Protein AF-X1IX52-F1 (afdb_monomer)

Nearest PDB structures (foldseek):
  4zcf-assembly1_B  TM=5.959E-01  e=1.458E-09  Escherichia coli
  4zcf-assembly1_A  TM=6.059E-01  e=1.088E-08  Escherichia coli
  7dsu-assembly1_A  TM=5.133E-01  e=7.114E-06  Mycoplasmopsis bovis
  7dsu-assembly1_B  TM=5.059E-01  e=2.438E-05  Mycoplasmopsis bovis
  4l4y-assembly1_B  TM=5.369E-01  e=1.445E-01  Escherichia coli K-12

Sequence (182 aa):
MSSSLDGVATKERRPNLHYIIINPKTKQKYKPNPNNGWRFQKSTMEKLIRENRILWPKNPKSKPRFKRYLNELSSYFTSISTIIESILTEQGTRELRTLMDKETIKFPKPADLIKLVIDQVTNKNDIILDFFSGSGTTAHAVLELNEKDRGNRKFILCEQFDYIHTITVPRVEKVIKNIGRG

InterPro domains:
  IPR002295 N4/N6-methyltransferase, Type III restriction-modification enzyme EcoPI Mod subunit-like [PR00506] (105-127)
  IPR002295 N4/N6-methyltransferase, Type III restriction-modification enzyme EcoPI Mod subunit-like [PR00506] (128-142)
  IPR002941 DNA methylase N-4/N-6 [PF01555] (19-167)
  IPR029063 S-adenosyl-L-methionine-dependent methyltransferase superfamily [G3DSA:3.40.50.150] (9-180)
  IPR029063 S-adenosyl-L-methionine-dependent methyltransferase superfamily [SSF53335] (18-178)

Mean predicted aligned error: 9.31 Å

Organism: NCBI:txid412755

Structure (mmCIF, N/CA/C/O backbone):
data_AF-X1IX52-F1
#
_entry.id   AF-X1IX52-F1
#
loop_
_atom_site.group_PDB
_atom_site.id
_atom_site.type_symbol
_atom_site.label_atom_id
_atom_site.label_alt_id
_atom_site.label_comp_id
_atom_site.label_asym_id
_atom_site.label_entity_id
_atom_site.label_seq_id
_atom_site.pdbx_PDB_ins_code
_atom_site.Cartn_x
_atom_site.Cartn_y
_atom_site.Cartn_z
_atom_site.occupancy
_atom_site.B_iso_or_equiv
_atom_site.auth_seq_id
_atom_site.auth_comp_id
_atom_site.auth_asym_id
_atom_site.auth_atom_id
_atom_site.pdbx_PDB_model_num
ATOM 1 N N . MET A 1 1 ? -13.424 -9.892 11.783 1.00 75.94 1 MET A N 1
ATOM 2 C CA . MET A 1 1 ? -12.250 -9.100 12.227 1.00 75.94 1 MET A CA 1
ATOM 3 C C . MET A 1 1 ? -12.578 -8.216 13.435 1.00 75.94 1 MET A C 1
ATOM 5 O O . MET A 1 1 ? -13.744 -7.958 13.714 1.00 75.94 1 MET A O 1
ATOM 9 N N . SER A 1 2 ? -11.543 -7.835 14.192 1.00 82.38 2 SER A N 1
ATOM 10 C CA . SER A 1 2 ? -11.505 -6.821 15.268 1.00 82.38 2 SER A CA 1
ATOM 11 C C . SER A 1 2 ? -11.329 -5.379 14.799 1.00 82.38 2 SER A C 1
ATOM 13 O O . SER A 1 2 ? -10.476 -5.191 13.945 1.00 82.38 2 SER A O 1
ATOM 15 N N . SER A 1 3 ? -11.937 -4.353 15.396 1.00 85.88 3 SER A N 1
ATOM 16 C CA . SER A 1 3 ? -11.348 -3.003 15.344 1.00 85.88 3 SER A CA 1
ATOM 17 C C . SER A 1 3 ? -11.413 -2.284 16.685 1.00 85.88 3 SER A C 1
ATOM 19 O O . SER A 1 3 ? -12.242 -2.620 17.532 1.00 85.88 3 SER A O 1
ATOM 21 N N . SER A 1 4 ? -10.541 -1.290 16.876 1.00 89.88 4 SER A N 1
ATOM 22 C CA . SER A 1 4 ? -10.576 -0.443 18.071 1.00 89.88 4 SER A CA 1
ATOM 23 C C . SER A 1 4 ? -11.916 0.291 18.191 1.00 89.88 4 SER A C 1
ATOM 25 O O . SER A 1 4 ? -12.541 0.636 17.182 1.00 89.88 4 SER A O 1
ATOM 27 N N . LEU A 1 5 ? -12.350 0.497 19.435 1.00 92.12 5 LEU A N 1
ATOM 28 C CA . LEU A 1 5 ? -13.469 1.376 19.780 1.00 92.12 5 LEU A CA 1
ATOM 29 C C . LEU A 1 5 ? -13.019 2.808 20.070 1.00 92.12 5 LEU A C 1
ATOM 31 O O . LEU A 1 5 ? -13.883 3.659 20.257 1.00 92.12 5 LEU A O 1
ATOM 35 N N . ASP A 1 6 ? -11.714 3.081 20.112 1.00 90.81 6 ASP A N 1
ATOM 36 C CA . ASP A 1 6 ? -11.211 4.442 20.288 1.00 90.81 6 ASP A CA 1
ATOM 37 C C . ASP A 1 6 ? -11.588 5.299 19.066 1.00 90.81 6 ASP A C 1
ATOM 39 O O . ASP A 1 6 ? -11.503 4.851 17.918 1.00 90.81 6 ASP A O 1
ATOM 43 N N . GLY A 1 7 ? -12.060 6.517 19.334 1.00 88.88 7 GLY A N 1
ATOM 44 C CA . GLY A 1 7 ? -12.344 7.518 18.313 1.00 88.88 7 GLY A CA 1
ATOM 45 C C . GLY A 1 7 ? -11.100 8.316 17.919 1.00 88.88 7 GLY A C 1
ATOM 46 O O . GLY A 1 7 ? -9.967 7.937 18.214 1.00 88.88 7 GLY A O 1
ATOM 47 N N . VAL A 1 8 ? -11.339 9.452 17.263 1.00 89.38 8 VAL A N 1
ATOM 48 C CA . VAL A 1 8 ? -10.314 10.451 16.897 1.00 89.38 8 VAL A CA 1
ATOM 49 C C . VAL A 1 8 ? -10.659 11.857 17.399 1.00 89.38 8 VAL A C 1
ATOM 51 O O . VAL A 1 8 ? -9.911 12.798 17.165 1.00 89.38 8 VAL A O 1
ATOM 54 N N . ALA A 1 9 ? -11.819 12.031 18.037 1.00 86.69 9 ALA A N 1
ATOM 55 C CA . ALA A 1 9 ? -12.338 13.345 18.395 1.00 86.69 9 ALA A CA 1
ATOM 56 C C . ALA A 1 9 ? -12.056 13.654 19.864 1.00 86.69 9 ALA A C 1
ATOM 58 O O . ALA A 1 9 ? -12.383 12.852 20.738 1.00 86.69 9 ALA A O 1
ATOM 59 N N . THR A 1 10 ? -11.511 14.840 20.130 1.00 89.69 10 THR A N 1
ATOM 60 C CA . THR A 1 10 ? -11.235 15.279 21.499 1.00 89.69 10 THR A CA 1
ATOM 61 C C . THR A 1 10 ? -12.505 15.585 22.281 1.00 89.69 10 THR A C 1
ATOM 63 O O . THR A 1 10 ? -13.591 15.757 21.709 1.00 89.69 10 THR A O 1
ATOM 66 N N . LYS A 1 11 ? -12.380 15.642 23.609 1.00 89.44 11 LYS A N 1
ATOM 67 C CA . LYS A 1 11 ? -13.500 15.897 24.521 1.00 89.44 11 LYS A CA 1
ATOM 68 C C . LYS A 1 11 ? -14.145 17.256 24.288 1.00 89.44 11 LYS A C 1
ATOM 70 O O . LYS A 1 11 ? -15.364 17.356 24.374 1.00 89.44 11 LYS A O 1
ATOM 75 N N . GLU A 1 12 ? -13.355 18.259 23.936 1.00 88.00 12 GLU A N 1
ATOM 76 C CA . GLU A 1 12 ? -13.813 19.620 23.653 1.00 88.00 12 GLU A CA 1
ATOM 77 C C . GLU A 1 12 ? -14.650 19.643 22.372 1.00 88.00 12 GLU A C 1
ATOM 79 O O . GLU A 1 12 ? -15.706 20.264 22.319 1.00 88.00 12 GLU A O 1
ATOM 84 N N . ARG A 1 13 ? -14.210 18.906 21.343 1.00 90.19 13 ARG A N 1
ATOM 85 C CA . ARG A 1 13 ? -14.904 18.838 20.052 1.00 90.19 13 ARG A CA 1
ATOM 86 C C . ARG A 1 13 ? -16.170 17.992 20.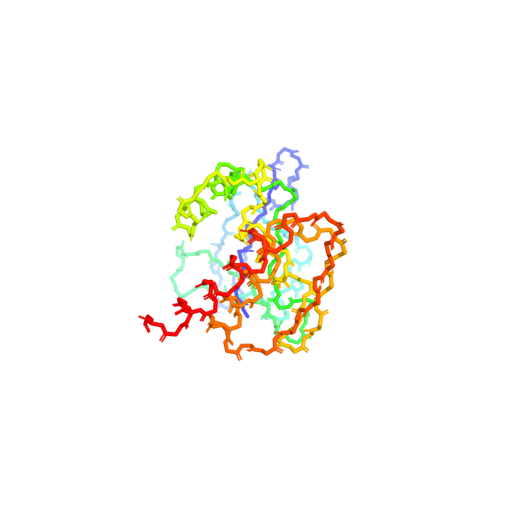106 1.00 90.19 13 ARG A C 1
ATOM 88 O O . ARG A 1 13 ? -17.151 18.322 19.444 1.00 90.19 13 ARG A O 1
ATOM 95 N N . ARG A 1 14 ? -16.139 16.862 20.820 1.00 90.31 14 ARG A N 1
ATOM 96 C CA . ARG A 1 14 ? -17.257 15.907 20.913 1.00 90.31 14 ARG A CA 1
ATOM 97 C C . ARG A 1 14 ? -17.388 15.326 22.327 1.00 90.31 14 ARG A C 1
ATOM 99 O O . ARG A 1 14 ? -17.037 14.162 22.569 1.00 90.31 14 ARG A O 1
ATOM 106 N N . PRO A 1 15 ? -17.949 16.097 23.277 1.00 90.19 15 PRO A N 1
ATOM 107 C CA . PRO A 1 15 ? -18.111 15.645 24.661 1.00 90.19 15 PRO A CA 1
ATOM 108 C C . PRO A 1 15 ? -19.058 14.442 24.771 1.00 90.19 15 PRO A C 1
ATOM 110 O O . PRO A 1 15 ? -18.871 13.570 25.617 1.00 90.19 15 PRO A O 1
ATOM 113 N N . ASN A 1 16 ? -20.018 14.322 23.850 1.00 91.50 16 ASN A N 1
ATOM 114 C CA . ASN A 1 16 ? -20.961 13.206 23.761 1.00 91.50 16 ASN A CA 1
ATOM 115 C C . ASN A 1 16 ? -20.310 11.836 23.476 1.00 91.50 16 ASN A C 1
ATOM 117 O O . ASN A 1 16 ? -20.977 10.811 23.611 1.00 91.50 16 ASN A O 1
ATOM 121 N N . LEU A 1 17 ? -19.031 11.793 23.088 1.00 94.38 17 LEU A N 1
ATOM 122 C CA . LEU A 1 17 ? -18.271 10.554 22.877 1.00 94.38 17 LEU A CA 1
ATOM 123 C C . LEU A 1 17 ? -17.516 10.080 24.130 1.00 94.38 17 LEU A C 1
ATOM 125 O O . LEU A 1 17 ? -16.926 9.000 24.124 1.00 94.38 17 LEU A O 1
ATOM 129 N N . HIS A 1 18 ? -17.550 10.858 25.215 1.00 93.69 18 HIS A N 1
ATOM 130 C CA . HIS A 1 18 ? -16.786 10.610 26.436 1.00 93.69 18 HIS A CA 1
ATOM 131 C C . HIS A 1 18 ? -17.689 10.096 27.567 1.00 93.69 18 HIS A C 1
ATOM 133 O O . HIS A 1 18 ? -17.920 10.773 28.564 1.00 93.69 18 HIS A O 1
ATOM 139 N N . TYR A 1 19 ? -18.206 8.876 27.414 1.00 94.38 19 TYR A N 1
ATOM 140 C CA . TYR A 1 19 ? -19.113 8.234 28.374 1.00 94.38 19 TYR A CA 1
ATOM 141 C C . TYR A 1 19 ? -18.620 6.842 28.782 1.00 94.38 19 TYR A C 1
ATOM 143 O O . TYR A 1 19 ? -17.829 6.216 28.086 1.00 94.38 19 TYR A O 1
ATOM 151 N N . ILE A 1 20 ? -19.082 6.335 29.925 1.00 94.75 20 ILE A N 1
ATOM 152 C CA . ILE A 1 20 ? -18.726 4.991 30.398 1.00 94.75 20 ILE A CA 1
ATOM 153 C C . ILE A 1 20 ? -19.619 3.958 29.710 1.00 94.75 20 ILE A C 1
ATOM 155 O O . ILE A 1 20 ? -20.838 4.119 29.676 1.00 94.75 20 ILE A O 1
ATOM 159 N N . ILE A 1 21 ? -19.017 2.876 29.215 1.00 94.56 21 ILE A N 1
ATOM 160 C CA . ILE A 1 21 ? -19.748 1.695 28.740 1.00 94.56 21 ILE A CA 1
ATOM 161 C C . ILE A 1 21 ? -19.695 0.591 29.791 1.00 94.56 21 ILE A C 1
ATOM 163 O O . ILE A 1 21 ? -18.704 0.444 30.511 1.00 94.56 21 ILE A O 1
ATOM 167 N N . ILE A 1 22 ? -20.775 -0.181 29.882 1.00 94.56 22 ILE A N 1
ATOM 168 C CA . ILE A 1 22 ? -20.948 -1.228 30.888 1.00 94.56 22 ILE A CA 1
ATOM 169 C C . ILE A 1 22 ? -21.130 -2.558 30.167 1.00 94.56 22 ILE A C 1
ATOM 171 O O . ILE A 1 22 ? -21.995 -2.681 29.300 1.00 94.56 22 ILE A O 1
ATOM 175 N N . ASN A 1 23 ? -20.336 -3.561 30.537 1.00 93.62 23 ASN A N 1
ATOM 176 C CA . ASN A 1 23 ? -20.559 -4.922 30.067 1.00 93.62 23 ASN A CA 1
ATOM 177 C C . ASN A 1 23 ? -21.849 -5.469 30.709 1.00 93.62 23 ASN A C 1
ATOM 179 O O . ASN A 1 23 ? -21.915 -5.560 31.937 1.00 93.62 23 ASN A O 1
ATOM 183 N N . PRO A 1 24 ? -22.871 -5.860 29.928 1.00 92.31 24 PRO A N 1
ATOM 184 C CA . PRO A 1 24 ? -24.151 -6.299 30.480 1.00 92.31 24 PRO A CA 1
ATOM 185 C C . PRO A 1 24 ? -24.046 -7.582 31.317 1.00 92.31 24 PRO A C 1
ATOM 187 O O . PRO A 1 24 ? -24.834 -7.742 32.248 1.00 92.31 24 PRO A O 1
ATOM 190 N N . LYS A 1 25 ? -23.068 -8.455 31.023 1.00 90.00 25 LYS A N 1
ATOM 191 C CA . LYS A 1 25 ? -22.872 -9.747 31.703 1.00 90.00 25 LYS A CA 1
ATOM 192 C C . LYS A 1 25 ? -22.106 -9.612 33.015 1.00 90.00 25 LYS A C 1
ATOM 194 O O . LYS A 1 25 ? -22.509 -10.182 34.016 1.00 90.00 25 LYS A O 1
ATOM 199 N N . THR A 1 26 ? -21.006 -8.860 33.011 1.00 90.81 26 THR A N 1
ATOM 200 C CA . THR A 1 26 ? -20.105 -8.756 34.175 1.00 90.81 26 THR A CA 1
ATOM 201 C C . THR A 1 26 ? -20.296 -7.477 34.985 1.00 90.81 26 THR A C 1
ATOM 203 O O . THR A 1 26 ? -19.659 -7.312 36.018 1.00 90.81 26 THR A O 1
ATOM 206 N N . LYS A 1 27 ? -21.111 -6.532 34.494 1.00 91.62 27 LYS A N 1
ATOM 207 C CA . LYS A 1 27 ? -21.273 -5.166 35.031 1.00 91.62 27 LYS A CA 1
ATOM 208 C C . LYS A 1 27 ? -19.978 -4.339 35.077 1.00 91.62 27 LYS A C 1
ATOM 210 O O . LYS A 1 27 ? -19.980 -3.225 35.600 1.00 91.62 27 LYS A O 1
ATOM 215 N N . GLN A 1 28 ? -18.894 -4.830 34.469 1.00 91.81 28 GLN A N 1
ATOM 216 C CA . GLN A 1 28 ? -17.620 -4.124 34.380 1.00 91.81 28 GLN A CA 1
ATOM 217 C C . GLN A 1 28 ? -17.781 -2.807 33.614 1.00 91.81 28 GLN A C 1
ATOM 219 O O . GLN A 1 28 ? -18.368 -2.771 32.529 1.00 91.81 28 GLN A O 1
ATOM 224 N N . LYS A 1 29 ? -17.215 -1.735 34.175 1.00 94.31 29 LYS A N 1
ATOM 225 C CA . LYS A 1 29 ? -17.208 -0.391 33.591 1.00 94.31 29 LYS A CA 1
ATOM 226 C C . LYS A 1 29 ? -15.920 -0.166 32.802 1.00 94.31 29 LYS A C 1
ATOM 228 O O . LYS A 1 29 ? -14.835 -0.455 33.307 1.00 94.31 29 LYS A O 1
ATOM 233 N N . TYR A 1 30 ? -16.043 0.409 31.610 1.00 93.94 30 TYR A N 1
ATOM 234 C CA . TYR A 1 30 ? -14.911 0.811 30.775 1.00 93.94 30 TYR A CA 1
ATOM 235 C C . TYR A 1 30 ? -15.000 2.302 30.459 1.00 93.94 30 TYR A C 1
ATOM 237 O O . TYR A 1 30 ? -16.038 2.800 30.016 1.00 93.94 30 TYR A O 1
ATOM 245 N N . LYS A 1 31 ? -13.896 3.011 30.706 1.00 93.56 31 LYS A N 1
ATOM 246 C CA . LYS A 1 31 ? -13.755 4.440 30.415 1.00 93.56 31 LYS A CA 1
ATOM 247 C C . LYS A 1 31 ? -13.249 4.640 28.978 1.00 93.56 31 LYS A C 1
ATOM 249 O O . LYS A 1 31 ? -12.467 3.809 28.509 1.00 93.56 31 LYS A O 1
ATOM 254 N N . PRO A 1 32 ? -13.678 5.715 28.296 1.00 92.94 32 PRO A N 1
ATOM 255 C CA . PRO A 1 32 ? -13.169 6.061 26.974 1.00 92.94 32 PRO A CA 1
ATOM 256 C C . PRO A 1 32 ? -11.688 6.427 27.044 1.00 92.94 32 PRO A C 1
ATOM 258 O O . PRO A 1 32 ? -11.153 6.709 28.120 1.00 92.94 32 PRO A O 1
ATOM 261 N N . ASN A 1 33 ? -11.034 6.477 25.883 1.00 91.31 33 ASN A N 1
ATOM 262 C CA . ASN A 1 33 ? -9.747 7.150 25.785 1.00 91.31 33 ASN A CA 1
ATOM 263 C C . ASN A 1 33 ? -9.925 8.625 26.213 1.00 91.31 33 ASN A C 1
ATOM 265 O O . ASN A 1 33 ? -10.798 9.289 25.650 1.00 91.31 33 ASN A O 1
ATOM 269 N N . PRO A 1 34 ? -9.146 9.136 27.184 1.00 89.12 34 PRO A N 1
ATOM 270 C CA . PRO A 1 34 ? -9.294 10.509 27.661 1.00 89.12 34 PRO A CA 1
ATOM 271 C C . PRO A 1 34 ? -9.047 11.552 26.566 1.00 89.12 34 PRO A C 1
ATOM 273 O O . PRO A 1 34 ? -9.658 12.614 26.619 1.00 89.12 34 PRO A O 1
ATOM 276 N N . ASN A 1 35 ? -8.215 11.232 25.568 1.00 90.38 35 ASN A N 1
ATOM 277 C CA . ASN A 1 35 ? -7.861 12.158 24.495 1.00 90.38 35 ASN A CA 1
ATOM 278 C C . ASN A 1 35 ? -8.841 12.109 23.321 1.00 90.38 35 ASN A C 1
ATOM 280 O O . ASN A 1 35 ? -9.111 13.144 22.730 1.00 90.38 35 ASN A O 1
ATOM 284 N N . ASN A 1 36 ? -9.357 10.924 22.966 1.00 89.56 36 ASN A N 1
ATOM 285 C CA . ASN A 1 36 ? -10.033 10.713 21.674 1.00 89.56 36 ASN A CA 1
ATOM 286 C C . ASN A 1 36 ? -11.465 10.148 21.772 1.00 89.56 36 ASN A C 1
ATOM 288 O O . ASN A 1 36 ? -12.102 9.900 20.741 1.00 89.56 36 ASN A O 1
ATOM 292 N N . GLY A 1 37 ? -11.964 9.888 22.984 1.00 92.94 37 GLY A N 1
ATOM 293 C CA . GLY A 1 37 ? -13.310 9.363 23.207 1.00 92.94 37 GLY A CA 1
ATOM 294 C C . GLY A 1 37 ? -13.561 7.974 22.606 1.00 92.94 37 GLY A C 1
ATOM 295 O O . GLY A 1 37 ? -12.647 7.267 22.168 1.00 92.94 37 GLY A O 1
ATOM 296 N N . TRP A 1 38 ? -14.833 7.571 22.583 1.00 95.00 38 TRP A N 1
ATOM 297 C CA . TRP A 1 38 ? -15.292 6.412 21.814 1.00 95.00 38 TRP A CA 1
ATOM 298 C C . TRP A 1 38 ? -15.586 6.771 20.357 1.00 95.00 38 TRP A C 1
ATOM 300 O O . TRP A 1 38 ? -15.983 7.885 20.031 1.00 95.00 38 TRP A O 1
ATOM 310 N N . ARG A 1 39 ? -15.489 5.777 19.475 1.00 93.44 39 ARG A N 1
ATOM 311 C CA . ARG A 1 39 ? -15.825 5.890 18.052 1.00 93.44 39 ARG A CA 1
ATOM 312 C C . ARG A 1 39 ? -17.307 6.173 17.796 1.00 93.44 39 ARG A C 1
ATOM 314 O O . ARG A 1 39 ? -17.644 6.799 16.796 1.00 93.44 39 ARG A O 1
ATOM 321 N N . PHE A 1 40 ? -18.190 5.688 18.667 1.00 93.88 40 PHE A N 1
ATOM 322 C CA . PHE A 1 40 ? -19.639 5.788 18.502 1.00 93.88 40 PHE A CA 1
ATOM 323 C C . PHE A 1 40 ? -20.256 6.615 19.625 1.00 93.88 40 PHE A C 1
ATOM 325 O O . PHE A 1 40 ? -19.797 6.563 20.766 1.00 93.88 40 PHE A O 1
ATOM 332 N N . GLN A 1 41 ? -21.328 7.341 19.321 1.00 94.31 41 GLN A N 1
ATOM 333 C CA . GLN A 1 41 ? -22.156 7.982 20.342 1.00 94.31 41 GLN A CA 1
ATOM 334 C C . GLN A 1 41 ? -22.923 6.946 21.171 1.00 94.31 41 GLN A C 1
ATOM 336 O O . GLN A 1 41 ? -23.090 5.799 20.748 1.00 94.31 41 GLN A O 1
ATOM 341 N N . LYS A 1 42 ? -23.418 7.367 22.337 1.00 94.19 42 LYS A N 1
ATOM 342 C CA . LYS A 1 42 ? -24.043 6.484 23.330 1.00 94.19 42 LYS A CA 1
ATOM 343 C C . LYS A 1 42 ? -25.170 5.614 22.761 1.00 94.19 42 LYS A C 1
ATOM 345 O O . LYS A 1 42 ? -25.120 4.399 22.918 1.00 94.19 42 LYS A O 1
ATOM 350 N N . SER A 1 43 ? -26.118 6.201 22.032 1.00 95.06 43 SER A N 1
ATOM 351 C CA . SER A 1 43 ? -27.251 5.472 21.436 1.00 95.06 43 SER A CA 1
ATOM 352 C C . SER A 1 43 ? -26.805 4.385 20.450 1.00 95.06 43 SER A C 1
ATOM 354 O O . SER A 1 43 ? -27.278 3.249 20.492 1.00 95.06 43 SER A O 1
ATOM 356 N N . THR A 1 44 ? -25.840 4.703 19.585 1.00 94.50 44 THR A N 1
ATOM 357 C CA . THR A 1 44 ? -25.253 3.742 18.647 1.00 94.50 44 THR A CA 1
ATOM 358 C C . THR A 1 44 ? -24.518 2.633 19.394 1.00 94.50 44 THR A C 1
ATOM 360 O O . THR A 1 44 ? -24.688 1.464 19.068 1.00 94.50 44 THR A O 1
ATOM 363 N N . MET A 1 45 ? -23.738 2.968 20.421 1.00 95.38 45 MET A N 1
ATOM 364 C CA . MET A 1 45 ? -23.025 1.976 21.224 1.00 95.38 45 MET A CA 1
ATOM 365 C C . MET A 1 45 ? -23.978 1.020 21.946 1.00 95.38 45 MET A C 1
ATOM 367 O O . MET A 1 45 ? -23.745 -0.184 21.948 1.00 95.38 45 MET A O 1
ATOM 371 N N . GLU A 1 46 ? -25.075 1.524 22.506 1.00 95.00 46 GLU A N 1
ATOM 372 C CA . GLU A 1 46 ? -26.106 0.698 23.143 1.00 95.00 46 GLU A CA 1
ATOM 373 C C . GLU A 1 46 ? -26.735 -0.290 22.154 1.00 95.00 46 GLU A C 1
ATOM 375 O O . GLU A 1 46 ? -26.897 -1.468 22.483 1.00 95.00 46 GLU A O 1
ATOM 380 N N . LYS A 1 47 ? -27.013 0.153 20.919 1.00 95.94 47 LYS A N 1
ATOM 381 C CA . LYS A 1 47 ? -27.459 -0.730 19.831 1.00 95.94 47 LYS A CA 1
ATOM 382 C C . LYS A 1 47 ? -26.425 -1.825 19.544 1.00 95.94 47 LYS A C 1
ATOM 384 O O . LYS A 1 47 ? -26.773 -3.001 19.522 1.00 95.94 47 LYS A O 1
ATOM 389 N N . LEU A 1 48 ? -25.147 -1.465 19.409 1.00 94.88 48 LEU A N 1
ATOM 390 C CA . LEU A 1 48 ? -24.067 -2.425 19.144 1.00 94.88 48 LEU A CA 1
ATOM 391 C C . LEU A 1 48 ? -23.874 -3.443 20.277 1.00 94.88 48 LEU A C 1
ATOM 393 O O . LEU A 1 48 ? -23.586 -4.610 20.014 1.00 94.88 48 LEU A O 1
ATOM 397 N N . ILE A 1 49 ? -24.029 -3.024 21.535 1.00 94.88 49 ILE A N 1
ATOM 398 C CA . ILE A 1 49 ? -23.975 -3.925 22.693 1.00 94.88 49 ILE A CA 1
ATOM 399 C C . ILE A 1 49 ? -25.137 -4.921 22.636 1.00 94.88 49 ILE A C 1
ATOM 401 O O . ILE A 1 49 ? -24.915 -6.119 22.81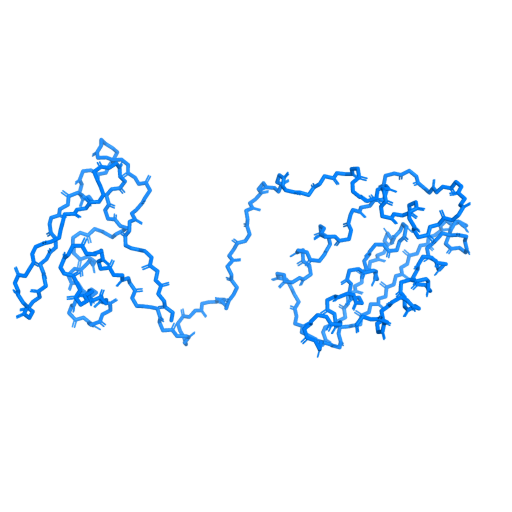5 1.00 94.88 49 ILE A O 1
ATOM 405 N N . ARG A 1 50 ? -26.354 -4.441 22.345 1.00 94.50 50 ARG A N 1
ATOM 406 C CA . ARG A 1 50 ? -27.561 -5.272 22.219 1.00 94.50 50 ARG A CA 1
ATOM 407 C C . ARG A 1 50 ? -27.438 -6.304 21.099 1.00 94.50 50 ARG A C 1
ATOM 409 O O . ARG A 1 50 ? -27.805 -7.455 21.286 1.00 94.50 50 ARG A O 1
ATOM 416 N N . GLU A 1 51 ? -26.852 -5.910 19.973 1.00 93.56 51 GLU A N 1
ATOM 417 C CA . GLU A 1 51 ? -26.590 -6.778 18.817 1.00 93.56 51 GLU A CA 1
ATOM 418 C C . GLU A 1 51 ? -25.353 -7.682 18.987 1.00 93.56 51 GLU A C 1
ATOM 420 O O . GLU A 1 51 ? -24.919 -8.334 18.036 1.00 93.56 51 GLU A O 1
ATOM 425 N N . ASN A 1 52 ? -24.742 -7.719 20.178 1.00 92.75 52 ASN A N 1
ATOM 426 C CA . ASN A 1 52 ? -23.544 -8.514 20.465 1.00 92.75 52 ASN A CA 1
ATOM 427 C C . ASN A 1 52 ? -22.369 -8.220 19.502 1.00 92.75 52 ASN A C 1
ATOM 429 O O . ASN A 1 52 ? -21.588 -9.101 19.125 1.00 92.75 52 ASN A O 1
ATOM 433 N N . ARG A 1 53 ? -22.237 -6.951 19.096 1.00 93.19 53 ARG A N 1
ATOM 434 C CA . ARG A 1 53 ? -21.161 -6.448 18.226 1.00 93.19 53 ARG A CA 1
ATOM 435 C C . ARG A 1 53 ? -19.960 -5.910 18.995 1.00 93.19 53 ARG A C 1
ATOM 437 O O . ARG A 1 53 ? -18.983 -5.487 18.381 1.00 93.19 53 ARG A O 1
ATOM 444 N N . ILE A 1 54 ? -20.000 -5.929 20.323 1.00 95.12 54 ILE A N 1
ATOM 445 C CA . ILE A 1 54 ? -18.877 -5.541 21.178 1.00 95.12 54 ILE A CA 1
ATOM 446 C C . ILE A 1 54 ? -18.215 -6.795 21.744 1.00 95.12 54 ILE A C 1
ATOM 448 O O . ILE A 1 54 ? -18.839 -7.589 22.443 1.00 95.12 54 ILE A O 1
ATOM 452 N N . LEU A 1 55 ? -16.930 -6.963 21.443 1.00 93.50 55 LEU A N 1
ATOM 453 C CA . LEU A 1 55 ? -16.088 -7.994 22.028 1.00 93.50 55 LEU A CA 1
ATOM 454 C C . LEU A 1 55 ? -15.515 -7.475 23.338 1.00 93.50 55 LEU A C 1
ATOM 456 O O . LEU A 1 55 ? -14.647 -6.597 23.357 1.00 93.50 55 LEU A O 1
ATOM 460 N N . TRP A 1 56 ? -16.006 -8.042 24.429 1.00 94.12 56 TRP A N 1
ATOM 461 C CA . TRP A 1 56 ? -15.508 -7.766 25.765 1.00 94.12 56 TRP A CA 1
ATOM 462 C C . TRP A 1 56 ? -14.220 -8.558 26.017 1.00 94.12 56 TRP A C 1
ATOM 464 O O . TRP A 1 56 ? -14.165 -9.749 25.699 1.00 94.12 56 TRP A O 1
ATOM 474 N N . PRO A 1 57 ? -13.172 -7.928 26.563 1.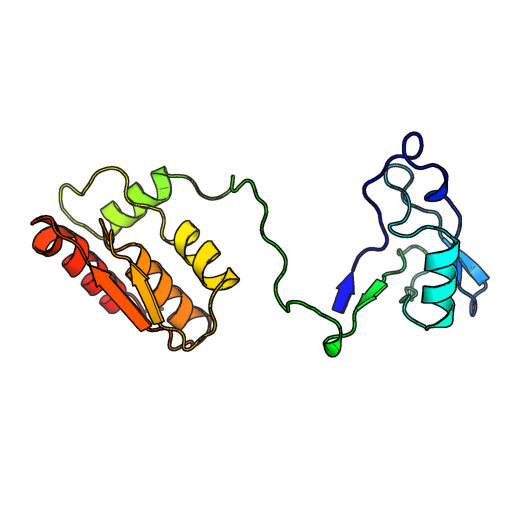00 92.19 57 PRO A N 1
ATOM 475 C CA . PRO A 1 57 ? -11.919 -8.613 26.821 1.00 92.19 57 PRO A CA 1
ATOM 476 C C . PRO A 1 57 ? -12.049 -9.548 28.026 1.00 92.19 57 PRO A C 1
ATOM 478 O O . PRO A 1 57 ? -12.788 -9.259 28.966 1.00 92.19 57 PRO A O 1
ATOM 481 N N . LYS A 1 58 ? -11.279 -10.644 28.027 1.00 89.25 58 LYS A N 1
ATOM 482 C CA . LYS A 1 58 ? -11.180 -11.543 29.190 1.00 89.25 58 LYS A CA 1
ATOM 483 C C . LYS A 1 58 ? -10.551 -10.836 30.395 1.00 89.25 58 LYS A C 1
ATOM 485 O O . LYS A 1 58 ? -11.016 -11.005 31.513 1.00 89.25 58 LYS A O 1
ATOM 490 N N . ASN A 1 59 ? -9.514 -10.027 30.157 1.00 90.00 59 ASN A N 1
ATOM 491 C CA . ASN A 1 59 ? -8.895 -9.190 31.180 1.00 90.00 59 ASN A CA 1
ATOM 492 C C . ASN A 1 59 ? -9.663 -7.855 31.300 1.00 90.00 59 ASN A C 1
ATOM 494 O O . ASN A 1 59 ? -9.693 -7.099 30.323 1.00 90.00 59 ASN A O 1
ATOM 498 N N . PRO A 1 60 ? -10.235 -7.515 32.471 1.00 83.38 60 PRO A N 1
ATOM 499 C CA . PRO A 1 60 ? -10.973 -6.266 32.683 1.00 83.38 60 PRO A CA 1
ATOM 500 C C . PRO A 1 60 ? -10.167 -4.983 32.441 1.00 83.38 60 PRO A C 1
ATOM 502 O O . PRO A 1 60 ? -10.763 -3.943 32.178 1.00 83.38 60 PRO A O 1
ATOM 505 N N . LYS A 1 61 ? -8.829 -5.039 32.517 1.00 84.75 61 LYS A N 1
ATOM 506 C CA . LYS A 1 61 ? -7.949 -3.891 32.233 1.00 84.75 61 LYS A CA 1
ATOM 507 C C . LYS A 1 61 ? -7.800 -3.604 30.737 1.00 84.75 61 LYS A C 1
ATOM 509 O O . LYS A 1 61 ? -7.431 -2.495 30.362 1.00 84.75 61 LYS A O 1
ATOM 514 N N . SER A 1 62 ? -8.054 -4.589 29.878 1.00 88.19 62 SER A N 1
ATOM 515 C CA . SER A 1 62 ? -7.979 -4.405 28.429 1.00 88.19 62 SER A CA 1
ATOM 516 C C . SER A 1 62 ? -9.204 -3.649 27.910 1.00 88.19 62 SER A C 1
ATOM 518 O O . SER A 1 62 ? -10.260 -3.626 28.541 1.00 88.19 62 SER A O 1
ATOM 520 N N . LYS A 1 63 ? -9.082 -3.039 26.728 1.00 89.75 63 LYS A N 1
ATOM 521 C CA . LYS A 1 63 ? -10.194 -2.319 26.100 1.00 89.75 63 LYS A CA 1
ATOM 522 C C . LYS A 1 63 ? -11.109 -3.264 25.307 1.00 89.75 63 LYS A C 1
ATOM 524 O O . LYS A 1 63 ? -10.609 -4.173 24.639 1.00 89.75 63 LYS A O 1
ATOM 529 N N . PRO A 1 64 ? -12.433 -3.043 25.327 1.00 93.88 64 PRO A N 1
ATOM 530 C CA . PRO A 1 64 ? -13.350 -3.726 24.425 1.00 93.88 64 PRO A CA 1
ATOM 531 C C . PRO A 1 64 ? -13.098 -3.335 22.968 1.00 93.88 64 PRO A C 1
ATOM 533 O O . PRO A 1 64 ? -12.583 -2.256 22.669 1.00 93.88 64 PRO A O 1
ATOM 536 N N . ARG A 1 65 ? -13.468 -4.230 22.050 1.00 94.12 65 ARG A N 1
ATOM 537 C CA . ARG A 1 65 ? -13.298 -4.035 20.603 1.00 94.12 65 ARG A CA 1
ATOM 538 C C . ARG A 1 65 ? -14.613 -4.167 19.855 1.00 94.12 65 ARG A C 1
ATOM 540 O O . ARG A 1 65 ? -15.515 -4.876 20.284 1.00 94.12 65 ARG A O 1
ATOM 547 N N . PHE A 1 66 ? -14.693 -3.545 18.689 1.00 93.12 66 PHE A N 1
ATOM 548 C CA . PHE A 1 66 ? -15.822 -3.695 17.781 1.00 93.12 66 PHE A CA 1
ATOM 549 C C . PHE A 1 66 ? -15.656 -4.942 16.903 1.00 93.12 66 PHE A C 1
ATOM 551 O O . PHE A 1 66 ? -14.621 -5.111 16.254 1.00 93.12 66 PHE A O 1
ATOM 558 N N . LYS A 1 67 ? -16.663 -5.818 16.880 1.00 91.44 67 LYS A N 1
ATOM 559 C CA . LYS A 1 67 ? -16.741 -6.999 16.013 1.00 91.44 67 LYS A CA 1
ATOM 560 C C . LYS A 1 67 ? -17.215 -6.571 14.625 1.00 91.44 67 LYS A C 1
ATOM 562 O O . LYS A 1 67 ? -18.316 -6.049 14.483 1.00 91.44 67 LYS A O 1
ATOM 567 N N . ARG A 1 68 ? -16.407 -6.847 13.600 1.00 84.19 68 ARG A N 1
ATOM 568 C CA . ARG A 1 68 ? -16.770 -6.672 12.186 1.00 84.19 68 ARG A CA 1
ATOM 569 C C . ARG A 1 68 ? -16.995 -8.036 11.545 1.00 84.19 68 ARG A C 1
ATOM 571 O O . ARG A 1 68 ? -16.081 -8.874 11.585 1.00 84.19 68 ARG A O 1
ATOM 578 N N . TYR A 1 69 ? -18.181 -8.247 10.981 1.00 83.69 69 TYR A N 1
ATOM 579 C CA . TYR A 1 69 ? -18.479 -9.432 10.183 1.00 83.69 69 TYR A CA 1
ATOM 580 C C . TYR A 1 69 ? -17.901 -9.286 8.776 1.00 83.69 69 TYR A C 1
ATOM 582 O O . TYR A 1 69 ? -17.780 -8.178 8.263 1.00 83.69 69 TYR A O 1
ATOM 590 N N . LEU A 1 70 ? -17.477 -10.408 8.194 1.00 79.00 70 LEU A N 1
ATOM 591 C CA . LEU A 1 70 ? -16.786 -10.435 6.905 1.00 79.00 70 LEU A CA 1
ATOM 592 C C . LEU A 1 70 ? -17.725 -10.060 5.750 1.00 79.00 70 LEU A C 1
ATOM 594 O O . LEU A 1 70 ? -17.355 -9.272 4.894 1.00 79.00 70 LEU A O 1
ATOM 598 N N . ASN A 1 71 ? -18.958 -10.562 5.797 1.00 79.25 71 ASN A N 1
ATOM 599 C CA . ASN A 1 71 ? -20.023 -10.308 4.824 1.00 79.25 71 ASN A CA 1
ATOM 600 C C . ASN A 1 71 ? -20.556 -8.861 4.823 1.00 79.25 71 ASN A C 1
ATOM 602 O O . ASN A 1 71 ? -21.334 -8.507 3.949 1.00 79.25 71 ASN A O 1
ATOM 606 N N . GLU A 1 72 ? -20.166 -8.035 5.795 1.00 76.00 72 GLU A N 1
ATOM 607 C CA . GLU A 1 72 ? -20.571 -6.625 5.908 1.00 76.00 72 GLU A CA 1
ATOM 608 C C . GLU A 1 72 ? -19.461 -5.656 5.493 1.00 76.00 72 GLU A C 1
ATOM 610 O O . GLU A 1 72 ? -19.613 -4.436 5.585 1.00 76.00 72 GLU A O 1
ATOM 615 N N . LEU A 1 73 ? -18.300 -6.182 5.106 1.00 68.38 73 LEU A N 1
ATOM 616 C CA . LEU A 1 73 ? -17.217 -5.360 4.606 1.00 68.38 73 LEU A CA 1
ATOM 617 C C . LEU A 1 73 ? -17.538 -4.940 3.172 1.00 68.38 73 LEU A C 1
ATOM 619 O O . LEU A 1 73 ? -17.648 -5.783 2.291 1.00 68.38 73 LEU A O 1
ATOM 623 N N . SER A 1 74 ? -17.635 -3.629 2.939 1.00 62.03 74 SER A N 1
ATOM 624 C CA . SER A 1 74 ? -17.700 -3.069 1.582 1.00 62.03 74 SER A CA 1
ATOM 625 C C . SER A 1 74 ? -16.418 -3.329 0.787 1.00 62.03 74 SER A C 1
ATOM 627 O O . SER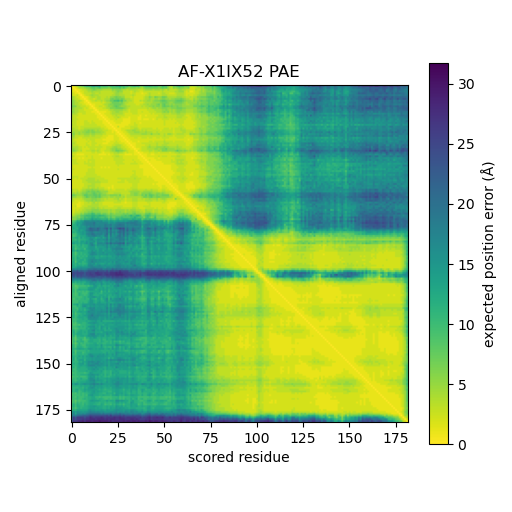 A 1 74 ? -16.450 -3.400 -0.433 1.00 62.03 74 SER A O 1
ATOM 629 N N . SER A 1 75 ? -15.291 -3.479 1.486 1.00 62.16 75 SER A N 1
ATOM 630 C CA . SER A 1 75 ? -14.017 -3.920 0.934 1.00 62.16 75 SER A CA 1
ATOM 631 C C . SER A 1 75 ? -13.273 -4.749 1.974 1.00 62.16 75 SER A C 1
ATOM 633 O O . SER A 1 75 ? -13.256 -4.416 3.165 1.00 62.16 75 SER A O 1
ATOM 635 N N . TYR A 1 76 ? -12.642 -5.826 1.514 1.00 62.53 76 TYR A N 1
ATOM 636 C CA . TYR A 1 76 ? -11.715 -6.619 2.319 1.00 62.53 76 TYR A CA 1
ATOM 637 C C . TYR A 1 76 ? -10.424 -5.849 2.635 1.00 62.53 76 TYR A C 1
ATOM 639 O O . TYR A 1 76 ? -9.721 -6.206 3.582 1.00 62.53 76 TYR A O 1
ATOM 647 N N . PHE A 1 77 ? -10.135 -4.786 1.879 1.00 63.00 77 PHE A N 1
ATOM 648 C CA . PHE A 1 77 ? -8.905 -4.012 1.970 1.00 63.00 77 PHE A CA 1
ATOM 649 C C . PHE A 1 77 ? -9.048 -2.801 2.897 1.00 63.00 77 PHE A C 1
ATOM 651 O O . PHE A 1 77 ? -10.103 -2.171 3.012 1.00 63.00 77 PHE A O 1
ATOM 658 N N . THR A 1 78 ? -7.955 -2.475 3.583 1.00 64.44 78 THR A N 1
ATOM 659 C CA . THR A 1 78 ? -7.845 -1.254 4.387 1.00 64.44 78 THR A CA 1
ATOM 660 C C . THR A 1 78 ? -7.581 -0.085 3.447 1.00 64.44 78 THR A C 1
ATOM 662 O O . THR A 1 78 ? -6.673 -0.179 2.629 1.00 64.44 78 THR A O 1
ATOM 665 N N . SER A 1 79 ? -8.340 1.007 3.565 1.00 67.50 79 SER A N 1
ATOM 666 C CA . SER A 1 79 ? -8.102 2.216 2.769 1.00 67.50 79 SER A CA 1
ATOM 667 C C . SER A 1 79 ? -6.674 2.730 2.972 1.00 67.50 79 SER A C 1
ATOM 669 O O . SER A 1 79 ? -6.221 2.851 4.113 1.00 67.50 79 SER A O 1
ATOM 671 N N . ILE A 1 80 ? -5.983 3.040 1.876 1.00 75.81 80 ILE A N 1
ATOM 672 C CA . ILE A 1 80 ? -4.657 3.665 1.906 1.00 75.81 80 ILE A CA 1
ATOM 673 C C . ILE A 1 80 ? -4.754 5.155 2.257 1.00 75.81 80 ILE A C 1
ATOM 675 O O . ILE A 1 80 ? -5.780 5.797 2.028 1.00 75.81 80 ILE A O 1
ATOM 679 N N . SER A 1 81 ? -3.685 5.701 2.840 1.00 80.19 81 SER A N 1
ATOM 680 C CA . SER A 1 81 ? -3.569 7.139 3.110 1.00 80.19 81 SER A CA 1
ATOM 681 C C . SER A 1 81 ? -3.559 7.933 1.803 1.00 80.19 81 SER A C 1
ATOM 683 O O . SER A 1 81 ? -2.920 7.523 0.836 1.00 80.19 81 SER A O 1
ATOM 685 N N . THR A 1 82 ? -4.201 9.103 1.796 1.00 83.75 82 THR A N 1
ATOM 686 C CA . THR A 1 82 ? -4.120 10.060 0.680 1.00 83.75 82 THR A CA 1
ATOM 687 C C . THR A 1 82 ? -2.701 10.607 0.496 1.00 83.75 82 THR A C 1
ATOM 689 O O . THR A 1 82 ? -2.319 10.966 -0.612 1.00 83.75 82 THR A O 1
ATOM 692 N N . ILE A 1 83 ? -1.914 10.666 1.576 1.00 86.62 83 ILE A N 1
ATOM 693 C CA . ILE A 1 83 ? -0.518 11.114 1.559 1.00 86.62 83 ILE A CA 1
ATOM 694 C C . ILE A 1 83 ? 0.377 9.887 1.745 1.00 86.62 83 ILE A C 1
ATOM 696 O O . ILE A 1 83 ? 0.279 9.192 2.762 1.00 86.62 83 ILE A O 1
ATOM 700 N N . ILE A 1 84 ? 1.228 9.621 0.755 1.00 89.12 84 ILE A N 1
ATOM 701 C CA . ILE A 1 84 ? 2.188 8.513 0.749 1.00 89.12 84 ILE A CA 1
ATOM 702 C C . ILE A 1 84 ? 3.570 9.090 1.066 1.00 89.12 84 ILE A C 1
ATOM 704 O O . ILE A 1 84 ? 4.211 9.675 0.200 1.00 89.12 84 ILE A O 1
ATOM 708 N N . GLU A 1 85 ? 4.021 8.937 2.310 1.00 89.81 85 GLU A N 1
ATOM 709 C CA . GLU A 1 85 ? 5.323 9.455 2.774 1.00 89.81 85 GLU A CA 1
ATOM 710 C C . GLU A 1 85 ? 6.412 8.373 2.811 1.00 89.81 85 GLU A C 1
ATOM 712 O O . GLU A 1 85 ? 7.601 8.674 2.819 1.00 89.81 85 GLU A O 1
ATOM 717 N N . SER A 1 86 ? 6.016 7.097 2.824 1.00 89.44 86 SER A N 1
ATOM 718 C CA . SER A 1 86 ? 6.932 5.965 3.002 1.00 89.44 86 SER A CA 1
ATOM 719 C C . SER A 1 86 ? 7.684 5.552 1.735 1.00 89.44 86 SER A C 1
ATOM 721 O O . SER A 1 86 ? 8.619 4.757 1.822 1.00 89.44 86 SER A O 1
ATOM 723 N N . ILE A 1 87 ? 7.278 6.052 0.565 1.00 93.12 87 ILE A N 1
ATOM 724 C CA . ILE A 1 87 ? 7.829 5.657 -0.735 1.00 93.12 87 ILE A CA 1
ATOM 725 C C . ILE A 1 87 ? 8.443 6.890 -1.394 1.00 93.12 87 ILE A C 1
ATOM 727 O O . ILE A 1 87 ? 7.737 7.828 -1.758 1.00 93.12 87 ILE A O 1
ATOM 731 N N . LEU A 1 88 ? 9.767 6.888 -1.535 1.00 93.19 88 LEU A N 1
ATOM 732 C CA . LEU A 1 88 ? 10.543 8.034 -2.006 1.00 93.19 88 LEU A CA 1
ATOM 733 C C . LEU A 1 88 ? 10.929 7.869 -3.475 1.00 93.19 88 LEU A C 1
ATOM 735 O O . LEU A 1 88 ? 11.293 6.780 -3.914 1.00 93.19 88 LEU A O 1
ATOM 739 N N . THR A 1 89 ? 10.961 8.969 -4.228 1.00 91.44 89 THR A N 1
ATOM 740 C CA . THR A 1 89 ? 11.356 8.972 -5.650 1.00 91.44 89 THR A CA 1
ATOM 741 C C . THR A 1 89 ? 12.747 8.373 -5.886 1.00 91.44 89 THR A C 1
ATOM 743 O O . THR A 1 89 ? 12.963 7.681 -6.879 1.00 91.44 89 THR A O 1
ATOM 746 N N . GLU A 1 90 ? 13.689 8.582 -4.961 1.00 92.06 90 GLU A N 1
ATOM 747 C CA . GLU A 1 90 ? 15.048 8.031 -5.046 1.00 92.06 90 GLU A CA 1
ATOM 748 C C . GLU A 1 90 ? 15.064 6.495 -5.118 1.00 92.06 90 GLU A C 1
ATOM 750 O O . GLU A 1 90 ? 15.918 5.917 -5.795 1.00 92.06 90 GLU A O 1
ATOM 755 N N . GLN A 1 91 ? 14.093 5.823 -4.485 1.00 93.81 91 GLN A N 1
ATOM 756 C CA . GLN A 1 91 ? 14.004 4.362 -4.495 1.00 93.81 91 GLN A CA 1
ATOM 757 C C . GLN A 1 91 ? 13.855 3.823 -5.919 1.00 93.81 91 GLN A C 1
ATOM 759 O O . GLN A 1 91 ? 14.516 2.846 -6.257 1.00 93.81 91 GLN A O 1
ATOM 764 N N . GLY A 1 92 ? 13.075 4.496 -6.774 1.00 93.19 92 GLY A N 1
ATOM 765 C CA . GLY A 1 92 ? 12.927 4.114 -8.178 1.00 93.19 92 GLY A CA 1
ATOM 766 C C . GLY A 1 92 ? 14.247 4.212 -8.938 1.00 93.19 92 GLY A C 1
ATOM 767 O O . GLY A 1 92 ? 14.609 3.301 -9.683 1.00 93.19 92 GLY A O 1
ATOM 768 N N . THR A 1 93 ? 15.008 5.288 -8.715 1.00 92.2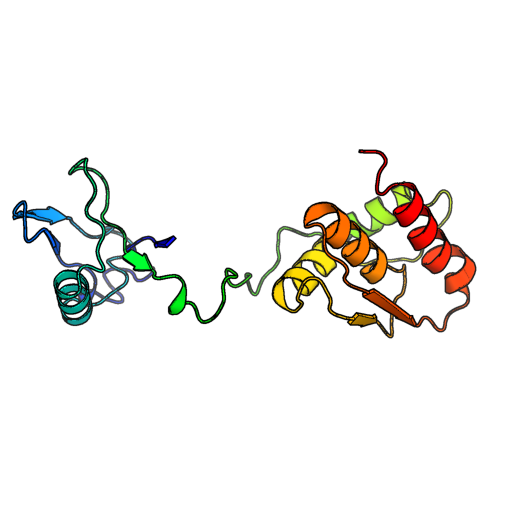5 93 THR A N 1
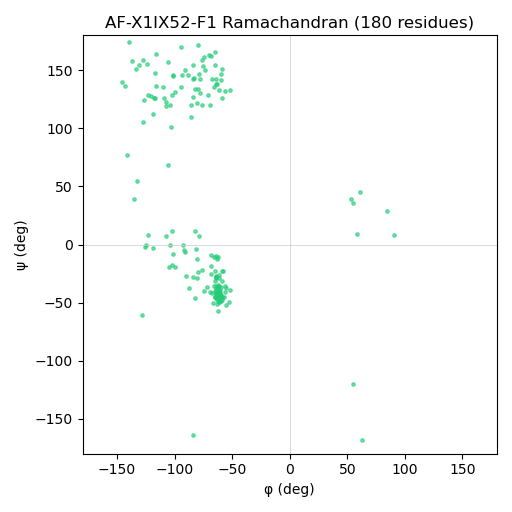ATOM 769 C CA . THR A 1 93 ? 16.331 5.474 -9.329 1.00 92.25 93 THR A CA 1
ATOM 770 C C . THR A 1 93 ? 17.304 4.383 -8.885 1.00 92.25 93 THR A C 1
ATOM 772 O O . THR A 1 93 ? 17.997 3.798 -9.716 1.00 92.25 93 THR A O 1
ATOM 775 N N . ARG A 1 94 ? 17.351 4.082 -7.582 1.00 91.94 94 ARG A N 1
ATOM 776 C CA . ARG A 1 94 ? 18.221 3.037 -7.023 1.00 91.94 94 ARG A CA 1
ATOM 777 C C . ARG A 1 94 ? 17.857 1.651 -7.549 1.00 91.94 94 ARG A C 1
ATOM 779 O O . ARG A 1 94 ? 18.744 0.896 -7.935 1.00 91.94 94 ARG A O 1
ATOM 786 N N . GLU A 1 95 ? 16.570 1.331 -7.587 1.00 92.81 95 GLU A N 1
ATOM 787 C CA . GLU A 1 95 ? 16.052 0.067 -8.113 1.00 92.81 95 GLU A CA 1
ATOM 788 C C . GLU A 1 95 ? 16.429 -0.113 -9.587 1.00 92.81 95 GLU A C 1
ATOM 790 O O . GLU A 1 95 ? 16.983 -1.142 -9.967 1.00 92.81 95 GLU A O 1
ATOM 795 N N . LEU A 1 96 ? 16.211 0.914 -10.416 1.00 92.81 96 LEU A N 1
ATOM 796 C CA . LEU A 1 96 ? 16.570 0.851 -11.830 1.00 92.81 96 LEU A CA 1
ATOM 797 C C . LEU A 1 96 ? 18.085 0.708 -12.033 1.00 92.81 96 LEU A C 1
ATOM 799 O O . LEU A 1 96 ? 18.492 -0.105 -12.854 1.00 92.81 96 LEU A O 1
ATOM 803 N N . ARG A 1 97 ? 18.917 1.424 -11.266 1.00 91.25 97 ARG A N 1
ATOM 804 C CA . ARG A 1 97 ? 20.386 1.281 -11.308 1.00 91.25 97 ARG A CA 1
ATOM 805 C C . ARG A 1 97 ? 20.873 -0.092 -10.854 1.00 91.25 97 ARG A C 1
ATOM 807 O O . ARG A 1 97 ? 21.837 -0.598 -11.400 1.00 91.25 97 ARG A O 1
ATOM 814 N N . THR A 1 98 ? 20.211 -0.697 -9.872 1.00 91.38 98 THR A N 1
ATOM 815 C CA . THR A 1 98 ? 20.564 -2.050 -9.405 1.00 91.38 98 THR A CA 1
ATOM 816 C C . THR A 1 98 ? 20.296 -3.085 -10.494 1.00 91.38 98 THR A C 1
ATOM 818 O O . THR A 1 98 ? 21.043 -4.045 -10.647 1.00 91.38 98 THR A O 1
ATOM 821 N N . LEU A 1 99 ? 19.232 -2.880 -11.272 1.00 90.75 99 LEU A N 1
ATOM 822 C CA . LEU A 1 99 ? 18.896 -3.753 -12.388 1.00 90.75 99 LEU A CA 1
ATOM 823 C C . LEU A 1 99 ? 19.728 -3.451 -13.639 1.00 90.75 99 LEU A C 1
ATOM 825 O O . LEU A 1 99 ? 19.943 -4.354 -14.435 1.00 90.75 99 LEU A O 1
ATOM 829 N N . MET A 1 100 ? 20.181 -2.217 -13.860 1.00 88.56 100 MET A N 1
ATOM 830 C CA . MET A 1 100 ? 20.748 -1.775 -15.139 1.00 88.56 100 MET A CA 1
ATOM 831 C C . MET A 1 100 ? 22.211 -1.333 -15.010 1.00 88.56 100 MET A C 1
ATOM 833 O O . MET A 1 100 ? 22.521 -0.410 -14.270 1.00 88.56 100 MET A O 1
ATOM 837 N N . ASP A 1 101 ? 23.094 -1.914 -15.826 1.00 72.12 101 ASP A N 1
ATOM 838 C CA . ASP A 1 101 ? 24.552 -1.689 -15.791 1.00 72.12 101 ASP A CA 1
ATOM 839 C C . ASP A 1 101 ? 25.023 -0.411 -16.528 1.00 72.12 101 ASP A C 1
ATOM 841 O O . ASP A 1 101 ? 26.207 -0.258 -16.821 1.00 72.12 101 ASP A O 1
ATOM 845 N N . LYS A 1 102 ? 24.107 0.488 -16.918 1.00 69.88 102 LYS A N 1
ATOM 846 C CA . LYS A 1 102 ? 24.375 1.660 -17.780 1.00 69.88 102 LYS A CA 1
ATOM 847 C C . LYS A 1 102 ? 23.617 2.901 -17.307 1.00 69.88 102 LYS A C 1
ATOM 849 O O . LYS A 1 102 ? 22.794 2.818 -16.397 1.00 69.88 102 LYS A O 1
ATOM 854 N N . GLU A 1 103 ? 23.871 4.051 -17.942 1.00 66.44 103 GLU A N 1
ATOM 855 C CA . GLU A 1 103 ? 23.010 5.228 -17.791 1.00 66.44 103 GLU A CA 1
ATOM 856 C C . GLU A 1 103 ? 21.544 4.860 -18.050 1.00 66.44 103 GLU A C 1
ATOM 858 O O . GLU A 1 103 ? 21.202 4.152 -18.997 1.00 66.44 103 GLU A O 1
ATOM 863 N N . THR A 1 104 ? 20.682 5.315 -17.148 1.00 77.56 104 THR A N 1
ATOM 864 C CA . THR A 1 104 ? 19.260 4.974 -17.096 1.00 77.56 104 THR A CA 1
ATOM 865 C C . THR A 1 104 ? 18.417 6.219 -17.328 1.00 77.56 104 THR A C 1
ATOM 867 O O . THR A 1 104 ? 18.910 7.344 -17.211 1.00 77.56 104 THR A O 1
ATOM 870 N N . ILE A 1 105 ? 17.128 6.039 -17.636 1.00 84.62 105 ILE A N 1
ATOM 871 C CA . ILE A 1 105 ? 16.207 7.174 -17.702 1.00 84.62 105 ILE A CA 1
ATOM 872 C C . ILE A 1 105 ? 16.171 7.906 -16.361 1.00 84.62 105 ILE A C 1
ATOM 874 O O . ILE A 1 105 ? 16.329 7.314 -15.288 1.00 84.62 105 ILE A O 1
ATOM 878 N N . LYS A 1 106 ? 15.903 9.208 -16.419 1.00 87.56 106 LYS A N 1
ATOM 879 C CA . LYS A 1 106 ? 15.716 10.009 -15.214 1.00 87.56 106 LYS A CA 1
ATOM 880 C C . LYS A 1 106 ? 14.316 9.775 -14.644 1.00 87.56 106 LYS A C 1
ATOM 882 O O . LYS A 1 106 ? 13.339 9.690 -15.382 1.00 87.56 106 LYS A O 1
ATOM 887 N N . PHE A 1 107 ? 14.236 9.738 -13.317 1.00 88.62 107 PHE A N 1
ATOM 888 C CA . PHE A 1 107 ? 12.985 9.724 -12.547 1.00 88.62 107 PHE A CA 1
ATOM 889 C C . PHE A 1 107 ? 12.039 8.525 -12.793 1.00 88.62 107 PHE A C 1
ATOM 891 O O . PHE A 1 107 ? 10.822 8.731 -12.901 1.00 88.62 107 PHE A O 1
ATOM 898 N N . PRO A 1 108 ? 12.534 7.271 -12.836 1.00 94.44 108 PRO A N 1
ATOM 899 C CA . PRO A 1 108 ? 11.643 6.114 -12.839 1.00 94.44 108 PRO A CA 1
ATOM 900 C C . PRO A 1 108 ? 10.773 6.114 -11.575 1.00 94.44 108 PRO A C 1
ATOM 902 O O . PRO A 1 108 ? 11.228 6.455 -10.480 1.00 94.44 108 PRO A O 1
ATOM 905 N N . LYS A 1 109 ? 9.504 5.718 -11.710 1.00 96.75 109 LYS A N 1
ATOM 906 C CA . LYS A 1 109 ? 8.640 5.520 -10.539 1.00 96.75 109 LYS A CA 1
ATOM 907 C C . LYS A 1 109 ? 9.157 4.318 -9.724 1.00 96.75 109 LYS A C 1
ATOM 909 O O . LYS A 1 109 ? 9.588 3.342 -10.345 1.00 96.75 109 LYS A O 1
ATOM 914 N N . PRO A 1 110 ? 9.114 4.353 -8.378 1.00 96.75 110 PRO A N 1
ATOM 915 C CA . PRO A 1 110 ? 9.412 3.181 -7.548 1.00 96.75 110 PRO A CA 1
ATOM 916 C C . PRO A 1 110 ? 8.392 2.057 -7.779 1.00 96.75 110 PRO A C 1
ATOM 918 O O . PRO A 1 110 ? 7.193 2.344 -7.842 1.00 96.75 110 PRO A O 1
ATOM 921 N N . ALA A 1 111 ? 8.824 0.792 -7.864 1.00 96.94 111 ALA A N 1
ATOM 922 C CA . ALA A 1 111 ? 7.890 -0.326 -8.045 1.00 96.94 111 ALA A CA 1
ATOM 923 C C . ALA A 1 111 ? 6.918 -0.456 -6.867 1.00 96.94 111 ALA A C 1
ATOM 925 O O . ALA A 1 111 ? 5.733 -0.692 -7.083 1.00 96.94 111 ALA A O 1
ATOM 926 N N . ASP A 1 112 ? 7.375 -0.198 -5.638 1.00 96.56 112 ASP A N 1
ATOM 927 C CA . ASP A 1 112 ? 6.532 -0.197 -4.434 1.00 96.56 112 ASP A CA 1
ATOM 928 C C . ASP A 1 112 ? 5.331 0.748 -4.534 1.00 96.56 112 ASP A C 1
ATOM 930 O O . ASP A 1 112 ? 4.238 0.400 -4.083 1.00 96.56 112 ASP A O 1
ATOM 934 N N . LEU A 1 113 ? 5.502 1.913 -5.169 1.00 96.19 113 LEU A N 1
ATOM 935 C CA . LEU A 1 113 ? 4.401 2.853 -5.376 1.00 96.19 113 LEU A CA 1
ATOM 936 C C . LEU A 1 113 ? 3.340 2.243 -6.293 1.00 96.19 113 LEU A C 1
ATOM 938 O O . LEU A 1 113 ? 2.148 2.323 -6.010 1.00 96.19 113 LEU A O 1
ATOM 942 N N . ILE A 1 114 ? 3.773 1.616 -7.385 1.00 97.50 114 ILE A N 1
ATOM 943 C CA . ILE A 1 114 ? 2.859 1.019 -8.358 1.00 97.50 114 ILE A CA 1
ATOM 944 C C . ILE A 1 114 ? 2.208 -0.250 -7.791 1.00 97.50 114 ILE A C 1
ATOM 946 O O . ILE A 1 114 ? 1.010 -0.448 -7.981 1.00 97.50 114 ILE A O 1
ATOM 950 N N . LYS A 1 115 ? 2.936 -1.052 -7.000 1.00 95.94 115 LYS A N 1
ATOM 951 C CA . LYS A 1 115 ? 2.372 -2.192 -6.259 1.00 95.94 115 LYS A CA 1
ATOM 952 C C . LYS A 1 115 ? 1.262 -1.755 -5.313 1.00 95.94 115 LYS A C 1
ATOM 954 O O . LYS A 1 115 ? 0.212 -2.389 -5.292 1.00 95.94 115 LYS A O 1
ATOM 959 N N . LEU A 1 116 ? 1.482 -0.670 -4.564 1.00 93.88 116 LEU A N 1
ATOM 960 C CA . LEU A 1 116 ? 0.476 -0.112 -3.662 1.00 93.88 116 LEU A CA 1
ATOM 961 C C . LEU A 1 116 ? -0.812 0.231 -4.416 1.00 93.88 116 LEU A C 1
ATOM 963 O O . LEU A 1 116 ? -1.893 -0.099 -3.946 1.00 93.88 116 LEU A O 1
ATOM 967 N N . VAL A 1 117 ? -0.703 0.865 -5.586 1.00 92.88 117 VAL A N 1
ATOM 968 C CA . VAL A 1 117 ? -1.868 1.224 -6.407 1.00 92.88 117 VAL A CA 1
ATOM 969 C C . VAL A 1 117 ? -2.570 -0.029 -6.936 1.00 92.88 117 VAL A C 1
ATOM 971 O O . VAL A 1 117 ? -3.776 -0.167 -6.746 1.00 92.88 117 VAL A O 1
ATOM 974 N N . ILE A 1 118 ? -1.831 -0.962 -7.547 1.00 95.12 118 ILE A N 1
ATOM 975 C CA . ILE A 1 118 ? -2.384 -2.194 -8.136 1.00 95.12 118 ILE A CA 1
ATOM 976 C C . ILE A 1 118 ? -3.115 -3.038 -7.086 1.00 95.12 118 ILE A C 1
ATOM 978 O O . ILE A 1 118 ? -4.227 -3.498 -7.347 1.00 95.12 118 ILE A O 1
ATOM 982 N N . ASP A 1 119 ? -2.531 -3.219 -5.900 1.00 90.25 119 ASP A N 1
ATOM 983 C CA . ASP A 1 119 ? -3.119 -4.011 -4.809 1.00 90.25 119 ASP A CA 1
ATOM 984 C C . ASP A 1 119 ? -4.463 -3.441 -4.320 1.00 90.25 119 ASP A C 1
ATOM 986 O O . ASP A 1 119 ? -5.316 -4.181 -3.839 1.00 90.25 119 ASP A O 1
ATOM 990 N N . GLN A 1 120 ? -4.685 -2.131 -4.474 1.00 87.06 120 GLN A N 1
ATOM 991 C CA . GLN A 1 120 ? -5.937 -1.482 -4.077 1.00 87.06 120 GLN A CA 1
ATOM 992 C C . GLN A 1 120 ? -7.049 -1.579 -5.122 1.00 87.06 120 GLN A C 1
ATOM 994 O O . GLN A 1 120 ? -8.223 -1.510 -4.758 1.00 87.06 120 GLN A O 1
ATOM 999 N N . VAL A 1 121 ? -6.701 -1.678 -6.408 1.00 89.88 121 VAL A N 1
ATOM 1000 C CA . VAL A 1 121 ? -7.659 -1.480 -7.512 1.00 89.88 121 VAL A CA 1
ATOM 1001 C C . VAL A 1 121 ? -7.845 -2.705 -8.403 1.00 89.88 121 VAL A C 1
ATOM 1003 O O . VAL A 1 121 ? -8.665 -2.657 -9.314 1.00 89.88 121 VAL A O 1
ATOM 1006 N N . THR A 1 122 ? -7.114 -3.796 -8.155 1.00 92.56 122 THR A N 1
ATOM 1007 C CA . THR A 1 122 ? -7.148 -4.999 -9.001 1.00 92.56 122 THR A CA 1
ATOM 1008 C C . THR A 1 122 ? -7.328 -6.287 -8.207 1.00 92.56 122 THR A C 1
ATOM 1010 O O . THR A 1 122 ? -6.934 -6.406 -7.046 1.00 92.56 122 THR A O 1
ATOM 1013 N N . ASN A 1 123 ? -7.874 -7.296 -8.876 1.00 92.56 123 ASN A N 1
ATOM 1014 C CA . ASN A 1 123 ? -7.875 -8.685 -8.449 1.00 92.56 123 ASN A CA 1
ATOM 1015 C C . ASN A 1 123 ? -6.705 -9.454 -9.069 1.00 92.56 123 ASN A C 1
ATOM 1017 O O . ASN A 1 123 ? -6.038 -9.012 -10.002 1.00 92.56 123 ASN A O 1
ATOM 1021 N N . LYS A 1 124 ? -6.495 -10.680 -8.583 1.00 94.12 124 LYS A N 1
ATOM 1022 C CA . LYS A 1 124 ? -5.382 -11.547 -8.989 1.00 94.12 124 LYS A CA 1
ATOM 1023 C C . LYS A 1 124 ? -5.365 -11.961 -10.463 1.00 94.12 124 LYS A C 1
ATOM 1025 O O . LYS A 1 124 ? -4.367 -12.531 -10.862 1.00 94.12 124 LYS A O 1
ATOM 1030 N N . ASN A 1 125 ? -6.411 -11.726 -11.253 1.00 96.50 125 ASN A N 1
ATOM 1031 C CA . ASN A 1 125 ? -6.484 -12.158 -12.658 1.00 96.50 125 ASN A CA 1
ATOM 1032 C C . ASN A 1 125 ? -6.727 -10.998 -13.637 1.00 96.50 125 ASN A C 1
ATOM 1034 O O . ASN A 1 125 ? -6.989 -11.241 -14.815 1.00 96.50 125 ASN A O 1
ATOM 1038 N N . ASP A 1 126 ? -6.675 -9.756 -13.155 1.00 97.81 126 ASP A N 1
ATOM 1039 C CA . ASP A 1 126 ? -6.987 -8.588 -13.976 1.00 97.81 126 ASP A CA 1
ATOM 1040 C C . ASP A 1 126 ? -5.852 -8.266 -14.960 1.00 97.81 126 ASP A C 1
ATOM 1042 O O . ASP A 1 126 ? -4.707 -8.707 -14.806 1.00 97.81 126 ASP A O 1
ATOM 1046 N N . ILE A 1 127 ? -6.184 -7.481 -15.986 1.00 98.38 127 ILE A N 1
ATOM 1047 C CA . ILE A 1 127 ? -5.231 -6.957 -16.967 1.00 98.38 127 ILE A CA 1
ATOM 1048 C C . ILE A 1 127 ? -4.946 -5.496 -16.631 1.00 98.38 127 ILE A C 1
ATOM 1050 O O . ILE A 1 127 ? -5.867 -4.694 -16.489 1.00 98.38 127 ILE A O 1
ATOM 1054 N N . ILE A 1 128 ? -3.667 -5.152 -16.531 1.00 98.56 128 ILE A N 1
ATOM 1055 C CA . ILE A 1 128 ? -3.190 -3.813 -16.191 1.00 98.56 128 ILE A CA 1
ATOM 1056 C C . ILE A 1 128 ? -2.564 -3.186 -17.431 1.00 98.56 128 ILE A C 1
ATOM 1058 O O . ILE A 1 128 ? -1.682 -3.769 -18.054 1.00 98.56 128 ILE A O 1
ATOM 1062 N N . LEU A 1 129 ? -3.023 -1.995 -17.794 1.00 98.31 129 LEU A N 1
ATOM 1063 C CA . LEU A 1 129 ? -2.590 -1.289 -18.993 1.00 98.31 129 LEU A CA 1
ATOM 1064 C C . LEU A 1 129 ? -1.897 0.013 -18.611 1.00 98.31 129 LEU A C 1
ATOM 1066 O O . LEU A 1 129 ? -2.466 0.831 -17.890 1.00 98.31 129 LEU A O 1
ATOM 1070 N N . ASP A 1 130 ? -0.684 0.197 -19.116 1.00 98.25 130 ASP A N 1
ATOM 1071 C CA . ASP A 1 130 ? 0.104 1.409 -18.931 1.00 98.25 130 ASP A CA 1
ATOM 1072 C C . ASP A 1 130 ? 0.573 1.933 -20.290 1.00 98.25 130 ASP A C 1
ATOM 1074 O O . ASP A 1 130 ? 1.465 1.363 -20.921 1.00 98.25 130 ASP A O 1
ATOM 1078 N N . PHE A 1 131 ? -0.057 3.019 -20.744 1.00 97.50 131 PHE A N 1
ATOM 1079 C CA . PHE A 1 131 ? 0.253 3.658 -22.023 1.00 97.50 131 PHE A CA 1
ATOM 1080 C C . PHE A 1 131 ? 1.466 4.602 -21.977 1.00 97.50 131 PHE A C 1
ATOM 1082 O O . PHE A 1 131 ? 1.848 5.142 -23.012 1.00 97.50 131 PHE A O 1
ATOM 1089 N N . PHE A 1 132 ? 2.062 4.806 -20.799 1.00 96.56 132 PHE A N 1
ATOM 1090 C CA . PHE A 1 132 ? 3.235 5.654 -20.588 1.00 96.56 132 PHE A CA 1
ATOM 1091 C C . PHE A 1 132 ? 4.258 4.901 -19.743 1.00 96.56 132 PHE A C 1
ATOM 1093 O O . PHE A 1 132 ? 4.683 5.358 -18.678 1.00 96.56 132 PHE A O 1
ATOM 1100 N N . SER A 1 133 ? 4.618 3.706 -20.213 1.00 96.12 133 SER A N 1
ATOM 1101 C CA . SER A 1 133 ? 5.303 2.733 -19.368 1.00 96.12 133 SER A CA 1
ATOM 1102 C C . SER A 1 133 ? 6.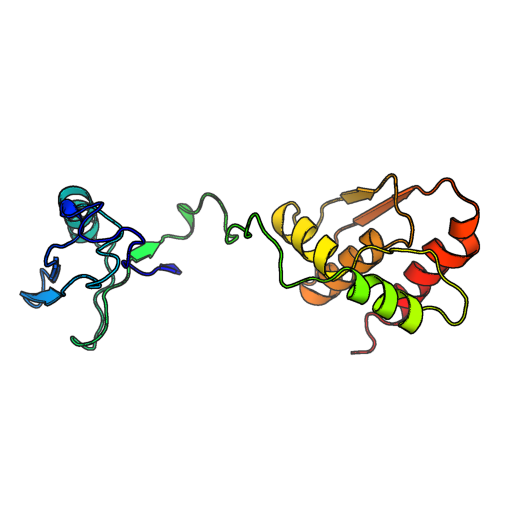696 3.170 -18.916 1.00 96.12 133 SER A C 1
ATOM 1104 O O . SER A 1 133 ? 7.163 2.699 -17.872 1.00 96.12 133 SER A O 1
ATOM 1106 N N . GLY A 1 134 ? 7.352 4.090 -19.633 1.00 95.38 134 GLY A N 1
ATOM 1107 C CA . GLY A 1 134 ? 8.622 4.678 -19.236 1.00 95.38 134 GLY A CA 1
ATOM 1108 C C . GLY A 1 134 ? 9.649 3.587 -18.982 1.00 95.38 134 GLY A C 1
ATOM 1109 O O . GLY A 1 134 ? 9.915 2.751 -19.838 1.00 95.38 134 GLY A O 1
ATOM 1110 N N . SER A 1 135 ? 10.188 3.511 -17.765 1.00 95.81 135 SER A N 1
ATOM 1111 C CA . SER A 1 135 ? 11.134 2.450 -17.396 1.00 95.81 135 SER A CA 1
ATOM 1112 C C . SER A 1 135 ? 10.539 1.043 -17.370 1.00 95.81 135 SER A C 1
ATOM 1114 O O . SER A 1 135 ? 11.306 0.107 -17.223 1.00 95.81 135 SER A O 1
ATOM 1116 N N . GLY A 1 136 ? 9.223 0.851 -17.456 1.00 97.00 136 GLY A N 1
ATOM 1117 C CA . GLY A 1 136 ? 8.574 -0.455 -17.285 1.00 97.00 136 GLY A CA 1
ATOM 1118 C C . GLY A 1 136 ? 8.298 -0.801 -15.819 1.00 97.00 136 GLY A C 1
ATOM 1119 O O . GLY A 1 136 ? 8.285 -1.971 -15.432 1.00 97.00 136 GLY A O 1
ATOM 1120 N N . THR A 1 137 ? 8.100 0.210 -14.965 1.00 97.81 137 THR A N 1
ATOM 1121 C CA . THR A 1 137 ? 7.839 0.011 -13.528 1.00 97.81 137 THR A CA 1
ATOM 1122 C C . THR A 1 137 ? 6.540 -0.760 -13.278 1.00 97.81 137 THR A C 1
ATOM 1124 O O . THR A 1 137 ? 6.497 -1.582 -12.367 1.00 97.81 137 THR A O 1
ATOM 1127 N N . THR A 1 138 ? 5.510 -0.564 -14.105 1.00 98.56 138 THR A N 1
ATOM 1128 C CA . THR A 1 138 ? 4.229 -1.272 -13.968 1.00 98.56 138 THR A CA 1
ATOM 1129 C C . THR A 1 138 ? 4.384 -2.781 -14.128 1.00 98.56 138 THR A C 1
ATOM 1131 O O . THR A 1 138 ? 3.922 -3.530 -13.271 1.00 98.56 138 THR A O 1
ATOM 1134 N N . ALA A 1 139 ? 5.113 -3.246 -15.146 1.00 98.25 139 ALA A N 1
ATOM 1135 C CA . ALA A 1 139 ? 5.410 -4.671 -15.296 1.00 98.25 139 ALA A CA 1
ATOM 1136 C C . ALA A 1 139 ? 6.218 -5.217 -14.110 1.00 98.25 139 ALA A C 1
ATOM 1138 O O . ALA A 1 139 ? 5.900 -6.294 -13.611 1.00 98.25 139 ALA A O 1
ATOM 1139 N N . HIS A 1 140 ? 7.203 -4.456 -13.614 1.00 97.81 140 HIS A N 1
ATOM 1140 C CA . HIS A 1 140 ? 7.969 -4.841 -12.424 1.00 97.81 140 HIS A CA 1
ATOM 1141 C C . HIS A 1 140 ? 7.044 -5.105 -11.224 1.00 97.81 140 HIS A C 1
ATOM 1143 O O . HIS A 1 140 ? 7.067 -6.188 -10.645 1.00 97.81 140 HIS A O 1
ATOM 1149 N N . ALA A 1 141 ? 6.165 -4.151 -10.917 1.00 98.06 141 ALA A N 1
ATOM 1150 C CA . ALA A 1 141 ? 5.214 -4.260 -9.818 1.00 98.06 141 ALA A CA 1
ATOM 1151 C C . ALA A 1 141 ? 4.248 -5.447 -9.973 1.00 98.06 141 ALA A C 1
ATOM 1153 O O . ALA A 1 141 ? 3.982 -6.156 -9.002 1.00 98.06 141 ALA A O 1
ATOM 1154 N N . VAL A 1 142 ? 3.727 -5.679 -11.183 1.00 98.25 142 VAL A N 1
ATOM 1155 C CA . VAL A 1 142 ? 2.803 -6.791 -11.454 1.00 98.25 142 VAL A CA 1
ATOM 1156 C C . VAL A 1 142 ? 3.465 -8.143 -11.220 1.00 98.25 142 VAL A C 1
ATOM 1158 O O . VAL A 1 142 ? 2.867 -9.011 -10.584 1.00 98.25 142 VAL A O 1
ATOM 1161 N N . LEU A 1 143 ? 4.690 -8.319 -11.716 1.00 97.62 143 LEU A N 1
ATOM 1162 C CA . LEU A 1 143 ? 5.408 -9.581 -11.589 1.00 97.62 143 LEU A CA 1
ATOM 1163 C C . LEU A 1 143 ? 5.712 -9.908 -10.117 1.00 97.62 143 LEU A C 1
ATOM 1165 O O . LEU A 1 143 ? 5.417 -11.016 -9.675 1.00 97.62 143 LEU A O 1
ATOM 1169 N N . GLU A 1 144 ? 6.199 -8.936 -9.338 1.00 96.81 144 GLU A N 1
ATOM 1170 C CA . GLU A 1 144 ? 6.449 -9.123 -7.900 1.00 96.81 144 GLU A CA 1
ATOM 1171 C C . GLU A 1 144 ? 5.160 -9.398 -7.107 1.00 96.81 144 GLU A C 1
ATOM 1173 O O . GLU A 1 144 ? 5.153 -10.211 -6.182 1.00 96.81 144 GLU A O 1
ATOM 1178 N N . LEU A 1 145 ? 4.046 -8.736 -7.448 1.00 96.50 145 LEU A N 1
ATOM 1179 C CA . LEU A 1 145 ? 2.758 -9.009 -6.803 1.00 96.50 145 LEU A CA 1
ATOM 1180 C C . LEU A 1 145 ? 2.278 -10.428 -7.092 1.00 96.50 145 LEU A C 1
ATOM 1182 O O . LEU A 1 145 ? 1.858 -11.113 -6.162 1.00 96.50 145 LEU A O 1
ATOM 1186 N N . ASN A 1 146 ? 2.372 -10.872 -8.347 1.00 96.56 146 ASN A N 1
ATOM 1187 C CA . ASN A 1 146 ? 2.001 -12.230 -8.729 1.00 96.56 146 ASN A CA 1
ATOM 1188 C C . ASN A 1 146 ? 2.860 -13.281 -8.018 1.00 96.56 146 ASN A C 1
ATOM 1190 O O . ASN A 1 146 ? 2.314 -14.281 -7.560 1.00 96.56 146 ASN A O 1
ATOM 1194 N N . GLU A 1 147 ? 4.168 -13.055 -7.870 1.00 95.50 147 GLU A N 1
ATOM 1195 C CA . GLU A 1 147 ? 5.042 -13.933 -7.081 1.00 95.50 147 GLU A CA 1
ATOM 1196 C C . GLU A 1 147 ? 4.605 -13.969 -5.609 1.00 95.50 147 GLU A C 1
ATOM 1198 O O . GLU A 1 147 ? 4.382 -15.040 -5.039 1.00 95.50 147 GLU A O 1
ATOM 1203 N N . LYS A 1 148 ? 4.400 -12.792 -5.008 1.00 94.19 148 LYS A N 1
ATOM 1204 C CA . LYS A 1 148 ? 4.041 -12.643 -3.593 1.00 94.19 148 LYS A CA 1
ATOM 1205 C C . LYS A 1 148 ? 2.710 -13.302 -3.240 1.00 94.19 148 LYS A C 1
ATOM 1207 O O . LYS A 1 148 ? 2.602 -13.949 -2.199 1.00 94.19 148 LYS A O 1
ATOM 1212 N N . ASP A 1 149 ? 1.671 -13.083 -4.045 1.00 93.94 149 ASP A N 1
ATOM 1213 C CA . ASP A 1 149 ? 0.306 -13.514 -3.729 1.00 93.94 149 ASP A CA 1
ATOM 1214 C C . ASP A 1 149 ? -0.188 -14.703 -4.562 1.00 93.94 149 ASP A C 1
ATOM 1216 O O . ASP A 1 149 ? -1.356 -15.095 -4.429 1.00 93.94 149 ASP A O 1
ATOM 1220 N N . ARG A 1 150 ? 0.701 -15.311 -5.361 1.00 94.56 150 ARG A N 1
ATOM 1221 C CA . ARG A 1 150 ? 0.389 -16.371 -6.334 1.00 94.56 150 ARG A CA 1
ATOM 1222 C C . ARG A 1 150 ? -0.738 -15.957 -7.283 1.00 94.56 150 ARG A C 1
ATOM 1224 O O . ARG A 1 150 ? -1.651 -16.735 -7.565 1.00 94.56 150 ARG A O 1
ATOM 1231 N N . GLY A 1 151 ? -0.719 -14.692 -7.685 1.00 94.94 151 GLY A N 1
ATOM 1232 C CA . GLY A 1 151 ? -1.631 -14.113 -8.654 1.00 94.94 151 GLY A CA 1
ATOM 1233 C C . GLY A 1 151 ? -1.238 -14.439 -10.091 1.00 94.94 151 GLY A C 1
ATOM 1234 O O . GLY A 1 151 ? -0.172 -14.976 -10.376 1.00 94.94 151 GLY A O 1
ATOM 1235 N N . ASN A 1 152 ? -2.130 -14.087 -11.004 1.00 97.38 152 ASN A N 1
ATOM 1236 C CA . ASN A 1 152 ? -1.986 -14.232 -12.446 1.00 97.38 152 ASN A CA 1
ATOM 1237 C C . ASN A 1 152 ? -2.441 -12.946 -13.162 1.00 97.38 152 ASN A C 1
ATOM 1239 O O . ASN A 1 152 ? -3.125 -12.982 -14.189 1.00 97.38 152 ASN A O 1
ATOM 1243 N N . ARG A 1 153 ? -2.105 -11.787 -12.580 1.00 98.06 153 ARG A N 1
ATOM 1244 C CA . ARG A 1 153 ? -2.354 -10.480 -13.194 1.00 98.06 153 ARG A CA 1
ATOM 1245 C C . ARG A 1 153 ? -1.541 -10.391 -14.474 1.00 98.06 153 ARG A C 1
ATOM 1247 O O . ARG A 1 153 ? -0.373 -10.778 -14.494 1.00 98.06 153 ARG A O 1
ATOM 1254 N N . LYS A 1 154 ? -2.134 -9.857 -15.531 1.00 98.50 154 LYS A N 1
ATOM 1255 C CA . LYS A 1 154 ? -1.451 -9.630 -16.809 1.00 98.50 154 LYS A CA 1
ATOM 1256 C C . LYS A 1 154 ? -1.175 -8.146 -16.965 1.00 98.50 154 LYS A C 1
ATOM 1258 O O . LYS A 1 154 ? -1.863 -7.324 -16.365 1.00 98.50 15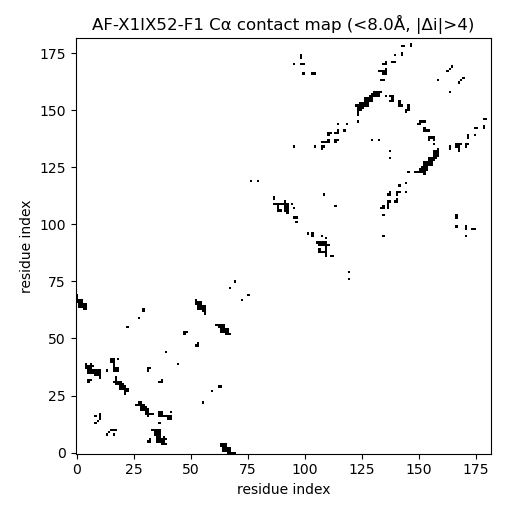4 LYS A O 1
ATOM 1263 N N . PHE A 1 155 ? -0.196 -7.795 -17.786 1.00 98.44 155 PHE A N 1
ATOM 1264 C CA . PHE A 1 155 ? 0.079 -6.401 -18.098 1.00 98.44 155 PHE A CA 1
ATOM 1265 C C . PHE A 1 155 ? 0.275 -6.184 -19.596 1.00 98.44 155 PHE A C 1
ATOM 1267 O O . PHE A 1 155 ? 0.730 -7.076 -20.310 1.00 98.44 155 PHE A O 1
ATOM 1274 N N . ILE A 1 156 ? -0.060 -4.980 -20.047 1.00 98.56 156 ILE A N 1
ATOM 1275 C CA . ILE A 1 156 ? 0.239 -4.455 -21.376 1.00 98.56 156 ILE A CA 1
ATOM 1276 C C . ILE A 1 156 ? 0.936 -3.115 -21.161 1.00 98.56 156 ILE A C 1
ATOM 1278 O O . ILE A 1 156 ? 0.408 -2.239 -20.475 1.00 98.56 156 ILE A O 1
ATOM 1282 N N . LEU A 1 157 ? 2.132 -2.975 -21.727 1.00 98.38 157 LEU A N 1
ATOM 1283 C CA . LEU A 1 157 ? 2.897 -1.734 -21.698 1.00 98.38 157 LEU A CA 1
ATOM 1284 C C . LEU A 1 157 ? 2.938 -1.133 -23.100 1.00 98.38 157 LEU A C 1
ATOM 1286 O O . LEU A 1 157 ? 3.214 -1.847 -24.064 1.00 98.38 157 LEU A O 1
ATOM 1290 N N . CYS A 1 158 ? 2.727 0.175 -23.198 1.00 97.88 158 CYS A N 1
ATOM 1291 C CA . CYS A 1 158 ? 3.065 0.945 -24.386 1.00 97.88 158 CYS A CA 1
ATOM 1292 C C . CYS A 1 158 ? 4.144 1.971 -24.032 1.00 97.88 158 CYS A C 1
ATOM 1294 O O . CYS A 1 158 ? 4.103 2.615 -22.981 1.00 97.88 158 CYS A O 1
ATOM 1296 N N . GLU A 1 159 ? 5.130 2.095 -24.912 1.00 96.12 159 GLU A N 1
ATOM 1297 C CA . GLU A 1 159 ? 6.165 3.120 -24.862 1.00 96.12 159 GLU A CA 1
ATOM 1298 C C . GLU A 1 159 ? 6.483 3.534 -26.296 1.00 96.12 159 GLU A C 1
ATOM 1300 O O . GLU A 1 159 ? 6.556 2.688 -27.185 1.00 96.12 159 GLU A O 1
ATOM 1305 N N . GLN A 1 160 ? 6.613 4.838 -26.515 1.00 95.81 160 GLN A N 1
ATOM 1306 C CA . GLN A 1 160 ? 6.784 5.433 -27.840 1.00 95.81 160 GLN A CA 1
ATOM 1307 C C . GLN A 1 160 ? 8.232 5.833 -28.129 1.00 95.81 160 GLN A C 1
ATOM 1309 O O . GLN A 1 160 ? 8.576 6.065 -29.282 1.00 95.81 160 GLN A O 1
ATOM 1314 N N . PHE A 1 161 ? 9.070 5.957 -27.099 1.00 94.19 161 PHE A N 1
ATOM 1315 C CA . PHE A 1 161 ? 10.453 6.392 -27.259 1.00 94.19 161 PHE A CA 1
ATOM 1316 C C . PHE A 1 161 ? 11.414 5.216 -27.462 1.00 94.19 161 PHE A C 1
ATOM 1318 O O . PHE A 1 161 ? 11.245 4.144 -26.882 1.00 94.19 161 PHE A O 1
ATOM 1325 N N . ASP A 1 162 ? 12.501 5.460 -28.200 1.00 93.69 162 ASP A N 1
ATOM 1326 C CA . ASP A 1 162 ? 13.500 4.446 -28.581 1.00 93.69 162 ASP A CA 1
ATOM 1327 C C . ASP A 1 162 ? 14.154 3.729 -27.390 1.00 93.69 162 ASP A C 1
ATOM 1329 O O . ASP A 1 162 ? 14.625 2.592 -27.508 1.00 93.69 162 ASP A O 1
ATOM 1333 N N . TYR A 1 163 ? 14.151 4.359 -26.208 1.00 92.06 163 TYR A N 1
ATOM 1334 C CA . TYR A 1 163 ? 14.660 3.732 -24.991 1.00 92.06 163 TYR A CA 1
ATOM 1335 C C . TYR A 1 163 ? 13.849 2.504 -24.557 1.00 92.06 163 TYR A C 1
ATOM 1337 O O . TYR A 1 163 ? 14.300 1.769 -23.676 1.00 92.06 163 TYR A O 1
ATOM 1345 N N . ILE A 1 164 ? 12.691 2.233 -25.168 1.00 94.75 164 ILE A N 1
ATOM 1346 C CA . ILE A 1 164 ? 11.942 0.994 -24.948 1.00 94.75 164 ILE A CA 1
ATOM 1347 C C . ILE A 1 164 ? 12.830 -0.243 -25.139 1.00 94.75 164 ILE A C 1
ATOM 1349 O O . ILE A 1 164 ? 12.776 -1.177 -24.339 1.00 94.75 164 ILE A O 1
ATOM 1353 N N . HIS A 1 165 ? 13.716 -0.217 -26.137 1.00 93.44 165 HIS A N 1
ATOM 1354 C CA . HIS A 1 165 ? 14.594 -1.336 -26.471 1.00 93.44 165 HIS A CA 1
ATOM 1355 C C . HIS A 1 165 ? 15.825 -1.437 -25.566 1.00 93.44 165 HIS A C 1
ATOM 1357 O O . HIS A 1 165 ? 16.398 -2.515 -25.425 1.00 93.44 165 HIS A O 1
ATOM 1363 N N . THR A 1 166 ? 16.245 -0.335 -24.944 1.00 92.62 166 THR A N 1
ATOM 1364 C CA . THR A 1 166 ? 17.472 -0.284 -24.133 1.00 92.62 166 THR A CA 1
ATOM 1365 C C . THR A 1 166 ? 17.204 -0.254 -22.632 1.00 92.62 166 THR A C 1
ATOM 1367 O O . THR A 1 166 ? 18.092 -0.597 -21.851 1.00 92.62 166 THR A O 1
ATOM 1370 N N . ILE A 1 167 ? 15.992 0.120 -22.214 1.00 94.06 167 ILE A N 1
ATOM 1371 C CA . ILE A 1 167 ? 15.621 0.306 -20.810 1.00 94.06 167 ILE A CA 1
ATOM 1372 C C . ILE A 1 167 ? 14.354 -0.470 -20.459 1.00 94.06 167 ILE A C 1
ATOM 1374 O O . ILE A 1 167 ? 14.427 -1.349 -19.603 1.00 94.06 167 ILE A O 1
ATOM 1378 N N . THR A 1 168 ? 13.217 -0.188 -21.098 1.00 95.50 168 THR A N 1
ATOM 1379 C CA . THR A 1 168 ? 11.913 -0.760 -20.711 1.00 95.50 168 THR A CA 1
ATOM 1380 C C . THR A 1 168 ? 11.900 -2.280 -20.844 1.00 95.50 168 THR A C 1
ATOM 1382 O O . THR A 1 168 ? 11.685 -2.981 -19.855 1.00 95.50 168 THR A O 1
ATOM 1385 N N . VAL A 1 169 ? 12.186 -2.799 -22.042 1.00 96.06 169 VAL A N 1
ATOM 1386 C CA . VAL A 1 169 ? 12.228 -4.243 -22.309 1.00 96.06 169 VAL A CA 1
ATOM 1387 C C . VAL A 1 169 ? 13.329 -4.923 -21.482 1.00 96.06 169 VAL A C 1
ATOM 1389 O O . VAL A 1 169 ? 12.994 -5.839 -20.727 1.00 96.06 169 VAL A O 1
ATOM 1392 N N . PRO A 1 170 ? 14.598 -4.458 -21.488 1.00 95.19 170 PRO A N 1
ATOM 1393 C CA . PRO A 1 170 ? 15.652 -5.097 -20.698 1.00 95.19 170 PRO A CA 1
ATOM 1394 C C . PRO A 1 170 ? 15.388 -5.121 -19.190 1.00 95.19 170 PRO A C 1
ATOM 1396 O O . PRO A 1 170 ? 15.709 -6.109 -18.529 1.00 95.19 170 PRO A O 1
ATOM 1399 N N . ARG A 1 171 ? 14.788 -4.067 -18.619 1.00 94.94 171 ARG A N 1
ATOM 1400 C CA . ARG A 1 171 ? 14.409 -4.066 -17.201 1.00 94.94 171 ARG A CA 1
ATOM 1401 C C . ARG A 1 171 ? 13.373 -5.152 -16.924 1.00 94.94 171 ARG A C 1
ATOM 1403 O O . ARG A 1 171 ? 13.555 -5.903 -15.971 1.00 94.94 171 ARG A O 1
ATOM 1410 N N . VAL A 1 172 ? 12.317 -5.252 -17.736 1.00 96.56 172 VAL A N 1
ATOM 1411 C CA . VAL A 1 172 ? 11.275 -6.280 -17.560 1.00 96.56 172 VAL A CA 1
ATOM 1412 C C . VAL A 1 172 ? 11.871 -7.681 -17.674 1.00 96.56 172 VAL A C 1
ATOM 1414 O O . VAL A 1 172 ? 11.621 -8.517 -16.812 1.00 96.56 172 VAL A O 1
ATOM 1417 N N . GLU A 1 173 ? 12.733 -7.926 -18.661 1.00 96.06 173 GLU A N 1
ATOM 1418 C CA . GLU A 1 173 ? 13.433 -9.207 -18.799 1.00 96.06 173 GLU A CA 1
ATOM 1419 C C . GLU A 1 173 ? 14.295 -9.546 -17.578 1.00 96.06 173 GLU A C 1
ATOM 1421 O O . GLU A 1 173 ? 14.289 -10.685 -17.110 1.00 96.06 173 GLU A O 1
ATOM 1426 N N . LYS A 1 174 ? 15.044 -8.573 -17.044 1.00 95.19 174 LYS A N 1
ATOM 1427 C CA . LYS A 1 174 ? 15.872 -8.772 -15.846 1.00 95.19 174 LYS A C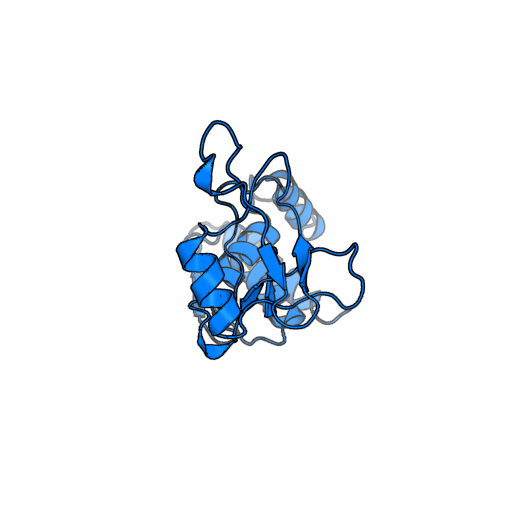A 1
ATOM 1428 C C . LYS A 1 174 ? 15.023 -9.059 -14.608 1.00 95.19 174 LYS A C 1
ATOM 1430 O O . LYS A 1 174 ? 15.382 -9.940 -13.834 1.00 95.19 174 LYS A O 1
ATOM 1435 N N . VAL A 1 175 ? 13.889 -8.379 -14.449 1.00 95.38 175 VAL A N 1
ATOM 1436 C CA . VAL A 1 175 ? 12.930 -8.662 -13.371 1.00 95.38 175 VAL A CA 1
ATOM 1437 C C . VAL A 1 175 ? 12.392 -10.089 -13.488 1.00 95.38 175 VAL A C 1
ATOM 1439 O O . VAL A 1 175 ? 12.468 -10.838 -12.520 1.00 95.38 175 VAL A O 1
ATOM 1442 N N . ILE A 1 176 ? 11.932 -10.503 -14.675 1.00 95.38 176 ILE A N 1
ATOM 1443 C CA . ILE A 1 176 ? 11.441 -11.872 -14.919 1.00 95.38 176 ILE A CA 1
ATOM 1444 C C . ILE A 1 176 ? 12.508 -12.914 -14.555 1.00 95.38 176 ILE A C 1
ATOM 1446 O O . ILE A 1 176 ? 12.187 -13.930 -13.952 1.00 95.38 176 ILE A O 1
ATOM 1450 N N . LYS A 1 177 ? 13.781 -12.662 -14.889 1.00 93.69 177 LYS A N 1
ATOM 1451 C CA . LYS A 1 177 ? 14.899 -13.570 -14.569 1.00 93.69 177 LYS A CA 1
ATOM 1452 C C . LYS A 1 177 ? 15.219 -13.659 -13.072 1.00 93.69 177 LYS A C 1
ATOM 1454 O O . LYS A 1 177 ? 15.816 -14.650 -12.650 1.00 93.69 177 LYS A O 1
ATOM 1459 N N . ASN A 1 178 ? 14.894 -12.623 -12.300 1.00 88.38 178 ASN A N 1
ATOM 1460 C CA . ASN A 1 178 ? 15.180 -12.554 -10.866 1.00 88.38 178 ASN A CA 1
ATOM 1461 C C . ASN A 1 178 ? 14.036 -13.118 -10.011 1.00 88.38 178 ASN A C 1
ATOM 1463 O O . ASN A 1 178 ? 14.289 -13.629 -8.922 1.00 88.38 178 ASN A O 1
ATOM 1467 N N . ILE A 1 179 ? 12.806 -13.062 -10.518 1.00 83.19 179 ILE A N 1
ATOM 1468 C CA . ILE A 1 179 ? 11.617 -13.644 -9.891 1.00 83.19 179 ILE A CA 1
ATOM 1469 C C . ILE A 1 179 ? 11.698 -15.176 -9.977 1.00 83.19 179 ILE A C 1
ATOM 1471 O O . ILE A 1 179 ? 11.961 -15.734 -11.042 1.00 83.19 179 ILE A O 1
ATOM 1475 N N . GLY A 1 180 ? 11.524 -15.866 -8.846 1.00 61.34 180 GLY A N 1
ATOM 1476 C CA . GLY A 1 180 ? 11.678 -17.325 -8.734 1.00 61.34 180 GLY A CA 1
ATOM 1477 C C . GLY A 1 180 ? 13.077 -17.842 -8.357 1.00 61.34 180 GLY A C 1
ATOM 1478 O O . GLY A 1 180 ? 13.294 -19.052 -8.387 1.00 61.34 180 GLY A O 1
ATOM 1479 N N . ARG A 1 181 ? 14.028 -16.966 -7.996 1.00 53.44 181 ARG A N 1
ATOM 1480 C CA . ARG A 1 181 ? 15.340 -17.350 -7.419 1.00 53.44 181 ARG A CA 1
ATOM 1481 C C . ARG A 1 181 ? 15.432 -17.168 -5.891 1.00 53.44 181 ARG A C 1
ATOM 1483 O O . ARG A 1 181 ? 16.536 -17.232 -5.352 1.00 53.44 181 ARG A O 1
ATOM 1490 N N . GLY A 1 182 ? 14.306 -16.920 -5.219 1.00 40.91 182 GLY A N 1
ATOM 1491 C CA . GLY A 1 182 ? 14.201 -16.728 -3.765 1.00 40.91 182 GLY A CA 1
ATOM 1492 C C . GLY A 1 182 ? 13.580 -17.904 -3.027 1.00 40.91 182 GLY A C 1
ATOM 1493 O O . GLY A 1 182 ? 12.833 -18.678 -3.666 1.00 40.91 182 GLY A O 1
#

Secondary structure (DSSP, 8-state):
-EEE-B-S--TTT-GGG---EE-TTT--EEPPPTTT-BSS-HHHHHHHHHTT-EE--SSTTSPPEEE--GGG-S-SSPPPPSS--SS-HHHHHHHHHHH-SS---SSPPPHHHHHHHHHHH--TT-EEEETT-TTTHHHHHHHHHHHHHT---EEEE---SGGGTTTHHHHHHHHHHHTT--

Foldseek 3Di:
DWDDQFAAQACVRCVQQFDWDAQPPPRQIDGHDNGGGTNDGPVVVVVCSVVVQWADDPDSVDGIIGHDDPVPDPDPDDDDDPDDPPADQVQQVVLQVVLDVDDFDPRGGHLVVLLVVCVVPDDLAEEAEEQDCRQVSNLLNNLVVCLVVVGNYHYDYHDDDPCCVVGNVSSNVSSVVVRPPD

Radius of gyration: 24.17 Å; Cα contacts (8 Å, |Δi|>4): 257; chains: 1; bounding box: 52×37×64 Å

Solvent-accessible surface area (backbone atoms only — not comparable to full-atom values): 10824 Å² total; per-residue (Å²): 90,80,42,79,38,63,34,84,46,34,52,89,81,38,52,72,22,60,55,76,48,65,41,89,87,79,66,49,75,42,77,43,48,85,66,20,11,30,61,50,45,62,72,59,45,52,52,35,54,74,71,64,31,54,45,75,49,91,53,82,89,52,75,53,29,36,56,44,63,75,92,74,47,95,54,97,66,79,86,76,70,94,72,75,80,91,68,53,65,65,54,10,46,52,52,51,50,74,75,36,100,59,96,71,80,82,81,33,64,29,38,69,59,47,33,58,52,48,68,74,76,52,61,53,69,39,77,45,79,36,79,73,29,64,57,28,36,62,59,47,19,47,53,55,47,21,67,75,70,72,36,60,50,44,74,48,76,33,67,90,57,80,56,37,75,74,39,17,52,52,45,41,53,52,47,59,71,55,58,87,76,122

pLDDT: mean 90.39, std 9.18, range [40.91, 98.56]